Protein AF-A0AAD4H222-F1 (afdb_monomer_lite)

Structure (mmCIF, N/CA/C/O backbone):
data_AF-A0AAD4H222-F1
#
_entry.id   AF-A0AAD4H222-F1
#
loop_
_atom_site.group_PDB
_atom_site.id
_atom_site.type_symbol
_atom_site.label_atom_id
_atom_site.label_alt_id
_atom_site.label_comp_id
_atom_site.label_asym_id
_atom_site.label_entity_id
_atom_site.label_seq_id
_atom_site.pdbx_PDB_ins_code
_atom_site.Cartn_x
_atom_site.Cartn_y
_atom_site.Cartn_z
_atom_site.occupancy
_atom_site.B_iso_or_equiv
_atom_site.auth_seq_id
_atom_site.auth_comp_id
_atom_site.auth_asym_id
_atom_site.auth_atom_id
_atom_site.pdbx_PDB_model_num
ATOM 1 N N . ALA A 1 1 ? -19.870 -0.366 32.714 1.00 47.56 1 ALA A N 1
ATOM 2 C CA . ALA A 1 1 ? -20.141 0.588 31.623 1.00 47.56 1 ALA A CA 1
ATOM 3 C C . ALA A 1 1 ? -20.380 -0.224 30.361 1.00 47.56 1 ALA A C 1
ATOM 5 O O . ALA A 1 1 ? -19.519 -1.025 30.020 1.00 47.56 1 ALA A O 1
ATOM 6 N N . ALA A 1 2 ? -21.559 -0.122 29.747 1.00 46.75 2 ALA A N 1
ATOM 7 C CA . ALA A 1 2 ? -21.803 -0.762 28.458 1.00 46.75 2 ALA A CA 1
ATOM 8 C C . ALA A 1 2 ? -20.882 -0.090 27.431 1.00 46.75 2 ALA A C 1
ATOM 10 O O . ALA A 1 2 ? -20.956 1.124 27.254 1.00 46.75 2 ALA A O 1
ATOM 11 N N . GLY A 1 3 ? -19.948 -0.847 26.853 1.00 56.75 3 GLY A N 1
ATOM 12 C CA . GLY A 1 3 ? -19.036 -0.328 25.841 1.00 56.75 3 GLY A CA 1
ATOM 13 C C . GLY A 1 3 ? -19.834 0.012 24.593 1.00 56.75 3 GLY A C 1
ATOM 14 O O . GLY A 1 3 ? -20.335 -0.888 23.925 1.00 56.75 3 GLY A O 1
ATOM 15 N N . THR A 1 4 ? -19.992 1.300 24.307 1.00 64.88 4 THR A N 1
ATOM 16 C CA . THR A 1 4 ? -20.582 1.765 23.055 1.00 64.88 4 THR A CA 1
ATOM 17 C C . THR A 1 4 ? -19.692 1.270 21.921 1.00 64.88 4 THR A C 1
ATOM 19 O O . THR A 1 4 ? -18.559 1.725 21.773 1.00 64.88 4 THR A O 1
ATOM 22 N N . THR A 1 5 ? -20.168 0.291 21.156 1.00 66.44 5 THR A N 1
ATOM 23 C CA . THR A 1 5 ? -19.481 -0.182 19.953 1.00 66.44 5 THR A CA 1
ATOM 24 C C . THR A 1 5 ? -19.370 0.981 18.976 1.00 66.44 5 THR A C 1
ATOM 26 O O . THR A 1 5 ? -20.381 1.607 18.650 1.00 66.44 5 THR A O 1
ATOM 29 N N . ALA A 1 6 ? -18.145 1.297 18.557 1.00 66.88 6 ALA A N 1
ATOM 30 C CA . ALA A 1 6 ? -17.886 2.374 17.617 1.00 66.88 6 ALA A CA 1
ATOM 31 C C . ALA A 1 6 ? -18.650 2.141 16.295 1.00 66.88 6 ALA A C 1
ATOM 33 O O . ALA A 1 6 ? -18.868 0.990 15.902 1.00 66.88 6 ALA A O 1
ATOM 34 N N . PRO A 1 7 ? -19.099 3.207 15.616 1.00 68.62 7 PRO A N 1
ATOM 35 C CA . PRO A 1 7 ? -19.851 3.078 14.377 1.00 68.62 7 PRO A CA 1
ATOM 36 C C . PRO A 1 7 ? -18.973 2.513 13.251 1.00 68.62 7 PRO A C 1
ATOM 38 O O . PRO A 1 7 ? -17.947 3.088 12.889 1.00 68.62 7 PRO A O 1
ATOM 41 N N . ASN A 1 8 ? -19.424 1.411 12.648 1.00 73.31 8 ASN A N 1
ATOM 42 C CA . ASN A 1 8 ? -18.909 0.928 11.369 1.00 73.31 8 ASN A CA 1
ATOM 43 C C . ASN A 1 8 ? -19.562 1.739 10.248 1.00 73.31 8 ASN A C 1
ATOM 45 O O . ASN A 1 8 ? -20.762 1.596 10.010 1.00 73.31 8 ASN A O 1
ATOM 49 N N . ILE A 1 9 ? -18.793 2.584 9.561 1.00 71.75 9 ILE A N 1
ATOM 50 C CA . ILE A 1 9 ? -19.295 3.318 8.398 1.00 71.75 9 ILE A CA 1
ATOM 51 C C . ILE A 1 9 ? -19.019 2.476 7.156 1.00 71.75 9 ILE A C 1
ATOM 53 O O . ILE A 1 9 ? -17.877 2.278 6.752 1.00 71.75 9 ILE A O 1
ATOM 57 N N . GLN A 1 10 ? -20.083 1.981 6.537 1.00 67.62 10 GLN A N 1
ATOM 58 C CA . GLN A 1 10 ? -20.009 1.423 5.193 1.00 67.62 10 GLN A CA 1
ATOM 59 C C . GLN A 1 10 ? -20.457 2.508 4.221 1.00 67.62 10 GLN A C 1
ATOM 61 O O . GLN A 1 10 ? -21.576 3.006 4.317 1.00 67.62 10 GLN A O 1
ATOM 66 N N . ALA A 1 11 ? -19.555 2.908 3.330 1.00 64.69 11 ALA A N 1
ATOM 67 C CA . ALA A 1 11 ? -19.849 3.854 2.268 1.00 64.69 11 ALA A CA 1
ATOM 68 C C . ALA A 1 11 ? -20.152 3.051 1.000 1.00 64.69 11 ALA A C 1
ATOM 70 O O . ALA A 1 11 ? -19.259 2.717 0.224 1.00 64.69 11 ALA A O 1
ATOM 71 N N . THR A 1 12 ? -21.418 2.688 0.831 1.00 61.34 12 THR A N 1
ATOM 72 C CA . THR A 1 12 ? -21.917 2.025 -0.376 1.00 61.34 12 THR A CA 1
ATOM 73 C C . THR A 1 12 ? -22.579 3.067 -1.270 1.00 61.34 12 THR A C 1
ATOM 75 O O . THR A 1 12 ? -23.119 4.048 -0.761 1.00 61.34 12 THR A O 1
ATOM 78 N N . ASP A 1 13 ? -22.539 2.874 -2.591 1.00 55.53 13 ASP A N 1
ATOM 79 C CA . ASP A 1 13 ? -23.354 3.664 -3.525 1.00 55.53 13 ASP A CA 1
ATOM 80 C C . ASP A 1 13 ? -23.127 5.189 -3.460 1.00 55.53 13 ASP A C 1
ATOM 82 O O . ASP A 1 13 ? -24.056 5.988 -3.601 1.00 55.53 13 ASP A O 1
ATOM 86 N N . LEU A 1 14 ? -21.878 5.626 -3.252 1.00 58.44 14 LEU A N 1
ATOM 87 C CA . LEU A 1 14 ? -21.517 7.038 -3.390 1.00 58.44 14 LEU A CA 1
ATOM 88 C C . LEU A 1 14 ? -21.496 7.414 -4.881 1.00 58.44 14 LEU A C 1
ATOM 90 O O . LEU A 1 14 ? -20.443 7.498 -5.499 1.00 58.44 14 LEU A O 1
ATOM 94 N N . TYR A 1 15 ? -22.674 7.662 -5.455 1.00 54.16 15 TYR A N 1
ATOM 95 C CA . TYR A 1 15 ? -22.843 8.180 -6.822 1.00 54.16 15 TYR A CA 1
ATOM 96 C C . TYR A 1 15 ? -22.450 9.658 -6.966 1.00 54.16 15 TYR A C 1
ATOM 98 O O . TYR A 1 15 ? -22.624 10.252 -8.031 1.00 54.16 15 TYR A O 1
ATOM 106 N N . ASP A 1 16 ? -21.965 10.284 -5.893 1.00 47.62 16 ASP A N 1
ATOM 107 C CA . ASP A 1 16 ? -21.596 11.688 -5.928 1.00 47.62 16 ASP A CA 1
ATOM 108 C C . ASP A 1 16 ? -20.267 11.842 -6.681 1.00 47.62 16 ASP A C 1
ATOM 110 O O . ASP A 1 16 ? -19.201 11.430 -6.219 1.00 47.62 16 ASP A O 1
ATOM 114 N N . TYR A 1 17 ? -20.343 12.454 -7.866 1.00 53.91 17 TYR A N 1
ATOM 115 C CA . TYR A 1 17 ? -19.209 12.807 -8.729 1.00 53.91 17 TYR A CA 1
ATOM 116 C C . TYR A 1 17 ? -18.177 13.711 -8.039 1.00 53.91 17 TYR A C 1
ATOM 118 O O . TYR A 1 17 ? -17.102 13.966 -8.585 1.00 53.91 17 TYR A O 1
ATOM 126 N N . SER A 1 18 ? -18.487 14.196 -6.840 1.00 56.22 18 SER A N 1
ATOM 127 C CA . SER A 1 18 ? -17.557 14.875 -5.964 1.00 56.22 18 SER A CA 1
ATOM 128 C C . SER A 1 18 ? -17.612 14.242 -4.583 1.00 56.22 18 SER A C 1
ATOM 130 O O . SER A 1 18 ? -18.680 14.046 -4.009 1.00 56.22 18 SER A O 1
ATOM 132 N N . PHE A 1 19 ? -16.448 13.961 -4.003 1.00 65.44 19 PHE A N 1
ATOM 133 C CA . PHE A 1 19 ? -16.362 13.732 -2.568 1.00 65.44 19 PHE A CA 1
ATOM 134 C C . PHE A 1 19 ? -16.732 15.052 -1.886 1.00 65.44 19 PHE A C 1
ATOM 136 O O . PHE A 1 19 ? -15.885 15.926 -1.697 1.00 65.44 19 PHE A O 1
ATOM 143 N N . SER A 1 20 ? -18.025 15.259 -1.643 1.00 71.44 20 SER A N 1
ATOM 144 C CA . SER A 1 20 ? -18.530 16.575 -1.278 1.00 71.44 20 SER A CA 1
ATOM 145 C C . SER A 1 20 ? -17.869 17.069 0.012 1.00 71.44 20 SER A C 1
ATOM 147 O O . SER A 1 20 ? -17.395 16.292 0.855 1.00 71.44 20 SER A O 1
ATOM 149 N N . ALA A 1 21 ? -17.852 18.389 0.205 1.00 75.44 21 ALA A N 1
ATOM 150 C CA . ALA A 1 21 ? -17.396 18.980 1.462 1.00 75.44 21 ALA A CA 1
ATOM 151 C C . ALA A 1 21 ? -18.134 18.374 2.675 1.00 75.44 21 ALA A C 1
ATOM 153 O O . ALA A 1 21 ? -17.557 18.273 3.759 1.00 75.44 21 ALA A O 1
ATOM 154 N N . LEU A 1 22 ? -19.377 17.910 2.482 1.00 78.81 22 LEU A N 1
ATOM 155 C CA . LEU A 1 22 ? -20.163 17.204 3.492 1.00 78.81 22 LEU A CA 1
ATOM 156 C C . LEU A 1 22 ? -19.553 15.846 3.838 1.00 78.81 22 LEU A C 1
ATOM 158 O O . LEU A 1 22 ? -19.336 15.577 5.018 1.00 78.81 22 LEU A O 1
ATOM 162 N N . THR A 1 23 ? -19.216 15.027 2.840 1.00 78.12 23 THR A N 1
ATOM 163 C CA . THR A 1 23 ? -18.577 13.722 3.051 1.00 78.12 23 THR A CA 1
ATOM 164 C C . THR A 1 23 ? -17.238 13.892 3.768 1.00 78.12 23 THR A C 1
ATOM 166 O O . THR A 1 23 ? -17.009 13.275 4.807 1.00 78.12 23 THR A O 1
ATOM 169 N N . SER A 1 24 ? -16.396 14.820 3.303 1.00 79.44 24 SER A N 1
ATOM 170 C CA . SER A 1 24 ? -15.126 15.152 3.969 1.00 79.44 24 SER A CA 1
ATOM 171 C C . SER A 1 24 ? -15.328 15.608 5.420 1.00 79.44 24 SER A C 1
ATOM 173 O O . SER A 1 24 ? -14.611 15.165 6.317 1.00 79.44 24 SER A O 1
ATOM 175 N N . SER A 1 25 ? -16.338 16.445 5.677 1.00 82.12 25 SER A N 1
ATOM 176 C CA . SER A 1 25 ? -16.674 16.905 7.032 1.00 82.12 25 SER A CA 1
ATOM 177 C C . SER A 1 25 ? -17.184 15.775 7.925 1.00 82.12 25 SER A C 1
ATOM 179 O O . SER A 1 25 ? -16.895 15.763 9.123 1.00 82.12 25 SER A O 1
ATOM 181 N N . ALA A 1 26 ? -17.929 14.818 7.367 1.00 83.56 26 ALA A N 1
ATOM 182 C CA . ALA A 1 26 ? -18.383 13.637 8.089 1.00 83.56 26 ALA A CA 1
ATOM 183 C C . ALA A 1 26 ? -17.194 12.751 8.486 1.00 83.56 26 ALA A C 1
ATOM 185 O O . ALA A 1 26 ? -17.068 12.401 9.658 1.00 83.56 26 ALA A O 1
ATOM 186 N N . PHE A 1 27 ? -16.270 12.474 7.559 1.00 83.81 27 PHE A N 1
ATOM 187 C CA . PHE A 1 27 ? -15.043 11.730 7.865 1.00 83.81 27 PHE A CA 1
ATOM 188 C C . PHE A 1 27 ? -14.194 12.435 8.921 1.00 83.81 27 PHE A C 1
ATOM 190 O O . PHE A 1 27 ? -13.779 11.801 9.887 1.00 83.81 27 PHE A O 1
ATOM 197 N N . ALA A 1 28 ? -14.002 13.751 8.802 1.00 84.25 28 ALA A N 1
ATOM 198 C CA . ALA A 1 28 ? -13.273 14.526 9.802 1.00 84.25 28 ALA A CA 1
ATOM 199 C C . ALA A 1 28 ? -13.925 14.420 11.192 1.00 84.25 28 ALA A C 1
ATOM 201 O O . ALA A 1 28 ? -13.234 14.168 12.180 1.00 84.25 28 ALA A O 1
ATOM 202 N N . ARG A 1 29 ? -15.260 14.530 11.266 1.00 87.00 29 ARG A N 1
ATOM 203 C CA . ARG A 1 29 ? -16.028 14.406 12.516 1.00 87.00 29 ARG A CA 1
ATOM 204 C C . ARG A 1 29 ? -15.924 13.015 13.138 1.00 87.00 29 ARG A C 1
ATOM 206 O O . ARG A 1 29 ? -15.861 12.902 14.357 1.00 87.00 29 ARG A O 1
ATOM 213 N N . HIS A 1 30 ? -15.905 11.972 12.313 1.00 86.19 30 HIS A N 1
ATOM 214 C CA . HIS A 1 30 ? -15.847 10.583 12.766 1.00 86.19 30 HIS A CA 1
ATOM 215 C C . HIS A 1 30 ? -14.427 10.013 12.834 1.00 86.19 30 HIS A C 1
ATOM 217 O O . HIS A 1 30 ? -14.272 8.864 13.237 1.00 86.19 30 HIS A O 1
ATOM 223 N N . SER A 1 31 ? -13.392 10.797 12.521 1.00 87.50 31 SER A N 1
ATOM 224 C CA . SER A 1 31 ? -11.989 10.356 12.448 1.00 87.50 31 SER A CA 1
ATOM 225 C C . SER A 1 31 ? -11.463 9.676 13.719 1.00 87.50 31 SER A C 1
ATOM 227 O O . SER A 1 31 ? -10.577 8.832 13.627 1.00 87.50 31 SER A O 1
ATOM 229 N N . GLN A 1 32 ? -12.026 9.991 14.889 1.00 87.12 32 GLN A N 1
ATOM 230 C CA . GLN A 1 32 ? -11.667 9.392 16.185 1.00 87.12 32 GLN A CA 1
ATOM 231 C C . GLN A 1 32 ? -12.490 8.149 16.556 1.00 87.12 32 GLN A C 1
ATOM 233 O O . GLN A 1 32 ? -12.302 7.577 17.620 1.00 87.12 32 GLN A O 1
ATOM 238 N N . THR A 1 33 ? -13.460 7.767 15.733 1.00 89.00 33 THR A N 1
ATOM 239 C CA . THR A 1 33 ? -14.361 6.631 16.004 1.00 89.00 33 THR A CA 1
ATOM 240 C C . THR A 1 33 ? -14.457 5.666 14.832 1.00 89.00 33 THR A C 1
ATOM 242 O O . THR A 1 33 ? -14.999 4.575 14.964 1.00 89.00 33 THR A O 1
ATOM 245 N N . LEU A 1 34 ? -13.968 6.083 13.670 1.00 88.56 34 LEU A N 1
ATOM 246 C CA . LEU A 1 34 ? -14.090 5.354 12.431 1.00 88.56 34 LEU A CA 1
ATOM 247 C C . LEU A 1 34 ? -13.054 4.236 12.374 1.00 88.56 34 LEU A C 1
ATOM 249 O O . LEU A 1 34 ? -11.865 4.496 12.235 1.00 88.56 34 LEU A O 1
ATOM 253 N N . GLN A 1 35 ? -13.527 2.996 12.455 1.00 91.94 35 GLN A N 1
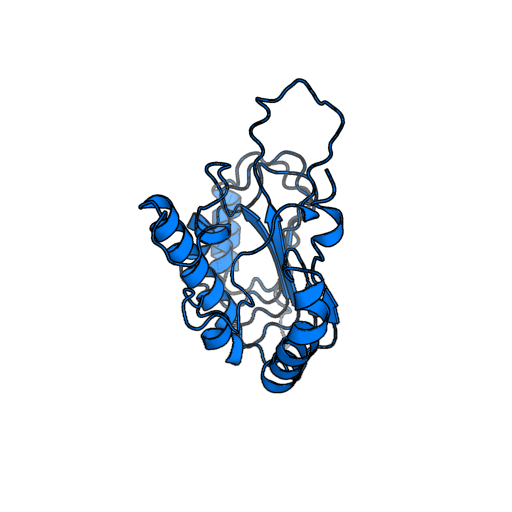ATOM 254 C CA . GLN A 1 35 ? -12.667 1.808 12.441 1.00 91.94 35 GLN A CA 1
ATOM 255 C C . GLN A 1 35 ? -12.632 1.108 11.084 1.00 91.94 35 GLN A C 1
ATOM 257 O O . GLN A 1 35 ? -11.671 0.414 10.767 1.00 91.94 35 GLN A O 1
ATOM 262 N N . MET A 1 36 ? -13.665 1.280 10.264 1.00 91.44 36 MET A N 1
ATOM 263 C CA . MET A 1 36 ? -13.789 0.591 8.988 1.00 91.44 36 MET A CA 1
ATOM 264 C C . MET A 1 36 ? -14.291 1.546 7.919 1.00 91.44 36 MET A C 1
ATOM 266 O O . MET A 1 36 ? -15.262 2.264 8.137 1.00 91.44 36 MET A O 1
ATOM 270 N N . ILE A 1 37 ? -13.637 1.500 6.763 1.00 88.19 37 ILE A N 1
ATOM 271 C CA . ILE A 1 37 ? -14.062 2.123 5.519 1.00 88.19 37 ILE A CA 1
ATOM 272 C C . ILE A 1 37 ? -14.022 1.043 4.447 1.00 88.19 37 ILE A C 1
ATOM 274 O O . ILE A 1 37 ? -12.993 0.404 4.221 1.00 88.19 37 ILE A O 1
ATOM 278 N N . ASN A 1 38 ? -15.155 0.843 3.790 1.00 87.81 38 ASN A N 1
ATOM 279 C CA . ASN A 1 38 ? -15.273 -0.057 2.657 1.00 87.81 38 ASN A CA 1
ATOM 280 C C . ASN A 1 38 ? -15.946 0.697 1.516 1.00 87.81 38 ASN A C 1
ATOM 282 O O . ASN A 1 38 ? -17.124 1.035 1.635 1.00 87.81 38 ASN A O 1
ATOM 286 N N . PHE A 1 39 ? -15.192 0.958 0.455 1.00 81.44 39 PHE A N 1
ATOM 287 C CA . PHE A 1 39 ? -15.706 1.425 -0.818 1.00 81.44 39 PHE A CA 1
ATOM 288 C C . PHE A 1 39 ? -16.033 0.205 -1.665 1.00 81.44 39 PHE A C 1
ATOM 290 O O . PHE A 1 39 ? -15.168 -0.622 -1.957 1.00 81.44 39 PHE A O 1
ATOM 297 N N . LEU A 1 40 ? -17.303 0.098 -2.034 1.00 76.38 40 LEU A N 1
ATOM 298 C CA . LEU A 1 40 ? -17.716 -0.797 -3.106 1.00 76.38 40 LEU A CA 1
ATOM 299 C C . LEU A 1 40 ? -17.282 -0.204 -4.454 1.00 76.38 40 LEU A C 1
ATOM 301 O O . LEU A 1 40 ? -17.071 1.009 -4.510 1.00 76.38 40 LEU A O 1
ATOM 305 N N . PRO A 1 41 ? -17.163 -1.017 -5.521 1.00 69.06 41 PRO A N 1
ATOM 306 C CA . PRO A 1 41 ? -16.793 -0.536 -6.848 1.00 69.06 41 PRO A CA 1
ATOM 307 C C . PRO A 1 41 ? -17.647 0.673 -7.238 1.00 69.06 41 PRO A C 1
ATOM 309 O O . PRO A 1 41 ? -18.868 0.567 -7.379 1.00 69.06 41 PRO A O 1
ATOM 312 N N . LEU A 1 42 ? -17.015 1.840 -7.348 1.00 62.34 42 LEU A N 1
ATOM 313 C CA . LEU A 1 42 ? -17.714 3.076 -7.659 1.00 62.34 42 LEU A CA 1
ATOM 314 C C . LEU A 1 42 ? -17.725 3.228 -9.173 1.00 62.34 42 LEU A C 1
ATOM 316 O O . LEU A 1 42 ? -16.820 3.819 -9.761 1.00 62.34 42 LEU A O 1
ATOM 320 N N . SER A 1 43 ? -18.767 2.713 -9.824 1.00 58.16 43 SER A N 1
ATOM 321 C CA . SER A 1 43 ? -18.974 2.991 -11.240 1.00 58.16 43 SER A CA 1
ATOM 322 C C . SER A 1 43 ? -19.033 4.513 -11.425 1.00 58.16 43 SER A C 1
ATOM 324 O O . SER A 1 43 ? -19.989 5.154 -10.990 1.00 58.16 43 SER A O 1
ATOM 326 N N . ASN A 1 44 ? -18.019 5.087 -12.079 1.00 58.12 44 ASN A N 1
ATOM 327 C CA . ASN A 1 44 ? -17.978 6.468 -12.578 1.00 58.12 44 ASN A CA 1
ATOM 328 C C . ASN A 1 44 ? -17.570 7.632 -11.637 1.00 58.12 44 ASN A C 1
ATOM 330 O O . ASN A 1 44 ? -17.570 8.776 -12.099 1.00 58.12 44 ASN A O 1
ATOM 334 N N . SER A 1 45 ? -17.181 7.425 -10.371 1.00 54.53 45 SER A N 1
ATOM 335 C CA . SER A 1 45 ? -16.796 8.558 -9.498 1.00 54.53 45 SER A CA 1
ATOM 336 C C . SER A 1 45 ? -15.280 8.794 -9.437 1.00 54.53 45 SER A C 1
ATOM 338 O O . SER A 1 45 ? -14.580 8.052 -8.752 1.00 54.53 45 SER A O 1
ATOM 340 N N . ARG A 1 46 ? -14.779 9.880 -10.049 1.00 58.66 46 ARG A N 1
ATOM 341 C CA . ARG A 1 46 ? -13.378 10.341 -9.926 1.00 58.66 46 ARG A CA 1
ATOM 342 C C . ARG A 1 46 ? -13.021 10.654 -8.467 1.00 58.66 46 ARG A C 1
ATOM 344 O O . ARG A 1 46 ? -13.076 11.808 -8.036 1.00 58.66 46 ARG A O 1
ATOM 351 N N . ALA A 1 47 ? -12.661 9.642 -7.689 1.00 54.28 47 ALA A N 1
ATOM 352 C CA . ALA A 1 47 ? -12.363 9.762 -6.269 1.00 54.28 47 ALA A CA 1
ATOM 353 C C . ALA A 1 47 ? -10.967 10.375 -6.048 1.00 54.28 47 ALA A C 1
ATOM 355 O O . ALA A 1 47 ? -10.047 9.729 -5.567 1.00 54.28 47 ALA A O 1
ATOM 356 N N . ARG A 1 48 ? -10.804 11.666 -6.361 1.00 60.22 48 ARG A N 1
ATOM 357 C CA . ARG A 1 48 ? -9.553 12.433 -6.158 1.00 60.22 48 ARG A CA 1
ATOM 358 C C . ARG A 1 48 ? -9.300 12.850 -4.701 1.00 60.22 48 ARG A C 1
ATOM 360 O O . ARG A 1 48 ? -8.610 13.829 -4.424 1.00 60.22 48 ARG A O 1
ATOM 367 N N . HIS A 1 49 ? -9.955 12.200 -3.743 1.00 63.50 49 HIS A N 1
ATOM 368 C CA . HIS A 1 49 ? -10.023 12.688 -2.368 1.00 63.50 49 HIS A CA 1
ATOM 369 C C . HIS A 1 49 ? -9.814 11.558 -1.359 1.00 63.50 49 HIS A C 1
ATOM 371 O O . HIS A 1 49 ? -10.640 11.342 -0.480 1.00 63.50 49 HIS A O 1
ATOM 377 N N . PHE A 1 50 ? -8.671 10.867 -1.451 1.00 66.94 50 PHE A N 1
ATOM 378 C CA . PHE A 1 50 ? -8.257 9.889 -0.434 1.00 66.94 50 PHE A CA 1
ATOM 379 C C . PHE A 1 50 ? -7.584 10.508 0.799 1.00 66.94 50 PHE A C 1
ATOM 381 O O . PHE A 1 50 ? -7.440 9.849 1.828 1.00 66.94 50 PHE A O 1
ATOM 388 N N . ARG A 1 51 ? -7.217 11.795 0.737 1.00 69.19 51 ARG A N 1
ATOM 389 C CA . ARG A 1 51 ? -6.558 12.508 1.847 1.00 69.19 51 ARG A CA 1
ATOM 390 C C . ARG A 1 51 ? -7.239 12.362 3.217 1.00 69.19 51 ARG A C 1
ATOM 392 O O . ARG A 1 51 ? -6.506 12.187 4.185 1.00 69.19 51 ARG A O 1
ATOM 399 N N . PRO A 1 52 ? -8.579 12.425 3.358 1.00 60.84 52 PRO A N 1
ATOM 400 C CA . PRO A 1 52 ? -9.205 12.376 4.679 1.00 60.84 52 PRO A CA 1
ATOM 401 C C . PRO A 1 52 ? -9.002 11.050 5.428 1.00 60.84 52 PRO A C 1
ATOM 403 O O . PRO A 1 52 ? -9.092 11.033 6.654 1.00 60.84 52 PRO A O 1
ATOM 406 N N . PHE A 1 53 ? -8.740 9.942 4.729 1.00 66.25 53 PHE A N 1
ATOM 407 C CA . PHE A 1 53 ? -8.775 8.607 5.340 1.00 66.25 53 PHE A CA 1
ATOM 408 C C . PHE A 1 53 ? -7.501 8.259 6.095 1.00 66.25 53 PHE A C 1
ATOM 410 O O . PHE A 1 53 ? -7.559 7.654 7.164 1.00 66.25 53 PHE A O 1
ATOM 417 N N . TYR A 1 54 ? -6.356 8.695 5.576 1.00 69.31 54 TYR A N 1
ATOM 418 C CA . TYR A 1 54 ? -5.057 8.418 6.183 1.00 69.31 54 TYR A CA 1
ATOM 419 C C . TYR A 1 54 ? -4.857 9.150 7.518 1.00 69.31 54 TYR A C 1
ATOM 421 O O . TYR A 1 54 ? -3.942 8.825 8.264 1.00 69.31 54 TYR A O 1
ATOM 429 N N . CYS A 1 55 ? -5.732 10.099 7.859 1.00 76.00 55 CYS A N 1
ATOM 430 C CA . CYS A 1 55 ? -5.649 10.901 9.079 1.00 76.00 55 CYS A CA 1
ATOM 431 C C . CYS A 1 55 ? -6.375 10.288 10.292 1.00 76.00 55 CYS A C 1
ATOM 433 O O . CYS A 1 55 ? -6.282 10.835 11.390 1.00 76.00 55 CYS A O 1
ATOM 435 N N . SER A 1 56 ? -7.119 9.189 10.132 1.00 85.44 56 SER A N 1
ATOM 436 C CA . SER A 1 56 ? -7.853 8.568 11.242 1.00 85.44 56 SER A CA 1
ATOM 437 C C . SER A 1 56 ? -6.966 7.590 12.017 1.00 85.44 56 SER A C 1
ATOM 439 O O . SER A 1 56 ? -6.592 6.545 11.496 1.00 85.44 56 SER A O 1
ATOM 441 N N . ALA A 1 57 ? -6.660 7.903 13.280 1.00 88.62 57 ALA A N 1
ATOM 442 C CA . ALA A 1 57 ? -5.837 7.045 14.139 1.00 88.62 57 ALA A CA 1
ATOM 443 C C . ALA A 1 57 ? -6.504 5.704 14.502 1.00 88.62 57 ALA A C 1
ATOM 445 O O . ALA A 1 57 ? -5.820 4.717 14.774 1.00 88.62 57 ALA A O 1
ATOM 446 N N . GLU A 1 58 ? -7.837 5.667 14.473 1.00 92.19 58 GLU A N 1
ATOM 447 C CA . GLU A 1 58 ? -8.638 4.503 14.862 1.00 92.19 58 GLU A CA 1
ATOM 448 C C . GLU A 1 58 ? -8.966 3.561 13.697 1.00 92.19 58 GLU A C 1
ATOM 450 O O . GLU A 1 58 ? -9.546 2.501 13.923 1.00 92.19 58 GLU A O 1
ATOM 455 N N . LEU A 1 59 ? -8.592 3.916 12.464 1.00 92.75 59 LEU A N 1
ATOM 456 C CA . LEU A 1 59 ? -8.920 3.133 11.278 1.00 92.75 59 LEU A CA 1
ATOM 457 C C . LEU A 1 59 ? -8.193 1.778 11.286 1.00 92.75 59 LEU A C 1
ATOM 459 O O . LEU A 1 59 ? -6.965 1.711 11.248 1.00 92.75 59 LEU A O 1
ATOM 463 N N . GLU A 1 60 ? -8.967 0.693 11.286 1.00 94.94 60 GLU A N 1
ATOM 464 C CA . GLU A 1 60 ? -8.489 -0.694 11.279 1.00 94.94 60 GLU A CA 1
ATOM 465 C C . GLU A 1 60 ? -8.625 -1.351 9.900 1.00 94.94 60 GLU A C 1
ATOM 467 O O . GLU A 1 60 ? -7.819 -2.206 9.532 1.00 94.94 60 GLU A O 1
ATOM 472 N N . VAL A 1 61 ? -9.642 -0.974 9.123 1.00 93.81 61 VAL A N 1
ATOM 473 C CA . VAL A 1 61 ? -9.936 -1.580 7.820 1.00 93.81 61 VAL A CA 1
ATOM 474 C C . VAL A 1 61 ? -10.168 -0.491 6.786 1.00 93.81 61 VAL A C 1
ATOM 476 O O . VAL A 1 61 ? -11.109 0.287 6.912 1.00 93.81 61 VAL A O 1
ATOM 479 N N . LEU A 1 62 ? -9.345 -0.477 5.742 1.00 92.06 62 LEU A N 1
ATOM 480 C CA . LEU A 1 62 ? -9.558 0.312 4.537 1.00 92.06 62 LEU A CA 1
ATOM 481 C C . LEU A 1 62 ? -9.624 -0.634 3.345 1.00 92.06 62 LEU A C 1
ATOM 483 O O . LEU A 1 62 ? -8.653 -1.325 3.043 1.00 92.06 62 LEU A O 1
ATOM 487 N N . LYS A 1 63 ? -10.772 -0.646 2.674 1.00 90.56 63 LYS A N 1
ATOM 488 C CA . LYS A 1 63 ? -10.976 -1.360 1.418 1.00 90.56 63 LYS A CA 1
ATOM 489 C C . LYS A 1 63 ? -11.455 -0.379 0.366 1.00 90.56 63 LYS A C 1
ATOM 491 O O . LYS A 1 63 ? -12.526 0.197 0.509 1.00 90.56 63 LYS A O 1
ATOM 496 N N . ALA A 1 64 ? -10.651 -0.186 -0.661 1.00 84.75 64 ALA A N 1
ATOM 497 C CA . ALA A 1 64 ? -10.934 0.625 -1.827 1.00 84.75 64 ALA A CA 1
ATOM 498 C C . ALA A 1 64 ? -10.461 -0.153 -3.055 1.00 84.75 64 ALA A C 1
ATOM 500 O O . ALA A 1 64 ? -9.371 0.084 -3.576 1.00 84.75 64 ALA A O 1
ATOM 501 N N . HIS A 1 65 ? -11.250 -1.146 -3.464 1.00 72.06 65 HIS A N 1
ATOM 502 C CA . HIS A 1 65 ? -10.999 -1.863 -4.706 1.00 72.06 65 HIS A CA 1
ATOM 503 C C . HIS A 1 65 ? -12.032 -1.416 -5.734 1.00 72.06 65 HIS A C 1
ATOM 505 O O . HIS A 1 65 ? -13.238 -1.538 -5.526 1.00 72.06 65 HIS A O 1
ATOM 511 N N . ASP A 1 66 ? -11.539 -0.884 -6.840 1.00 68.31 66 ASP A N 1
ATOM 512 C CA . ASP A 1 66 ? -12.294 -0.793 -8.074 1.00 68.31 66 ASP A CA 1
ATOM 513 C C . ASP A 1 66 ? -11.545 -1.673 -9.068 1.00 68.31 66 ASP A C 1
ATOM 515 O O . ASP A 1 66 ? -10.388 -1.410 -9.395 1.00 68.31 66 ASP A O 1
ATOM 519 N N . ASP A 1 67 ? -12.159 -2.785 -9.459 1.00 62.34 67 ASP A N 1
ATOM 520 C CA . ASP A 1 67 ? -11.521 -3.735 -10.369 1.00 62.34 67 ASP A CA 1
ATOM 521 C C . ASP A 1 67 ? -11.474 -3.206 -11.812 1.00 62.34 67 ASP A C 1
ATOM 523 O O . ASP A 1 67 ? -10.782 -3.796 -12.641 1.00 62.34 67 ASP A O 1
ATOM 527 N N . TYR A 1 68 ? -12.174 -2.102 -12.123 1.00 59.28 68 TYR A N 1
ATOM 528 C CA . TYR A 1 68 ? -12.410 -1.699 -13.512 1.00 59.28 68 TYR A CA 1
ATOM 529 C C . TYR A 1 68 ? -12.255 -0.202 -13.810 1.00 59.28 68 TYR A C 1
ATOM 531 O O . TYR A 1 68 ? -12.152 0.159 -14.982 1.00 59.28 68 TYR A O 1
ATOM 539 N N . SER A 1 69 ? -12.213 0.691 -12.816 1.00 61.25 69 SER A N 1
ATOM 540 C CA . SER A 1 69 ? -12.105 2.130 -13.095 1.00 61.25 69 SER A CA 1
ATOM 541 C C . SER A 1 69 ? -10.685 2.677 -12.957 1.00 61.25 69 SER A C 1
ATOM 543 O O . SER A 1 69 ? -10.177 2.902 -11.859 1.00 61.25 69 SER A O 1
ATOM 545 N N . ILE A 1 70 ? -10.077 3.007 -14.096 1.00 61.06 70 ILE A N 1
ATOM 546 C CA . ILE A 1 70 ? -8.825 3.781 -14.188 1.00 61.06 70 ILE A CA 1
ATOM 547 C C . ILE A 1 70 ? -8.944 5.183 -13.580 1.00 61.06 70 ILE A C 1
ATOM 549 O O . ILE A 1 70 ? -7.969 5.727 -13.081 1.00 61.06 70 ILE A O 1
ATOM 553 N N . ASN A 1 71 ? -10.146 5.760 -13.554 1.00 61.91 71 ASN A N 1
ATOM 554 C CA . ASN A 1 71 ? -10.347 7.169 -13.211 1.00 61.91 71 ASN A CA 1
ATOM 555 C C . ASN A 1 71 ? -10.494 7.442 -11.704 1.00 61.91 71 ASN A C 1
ATOM 557 O O . ASN A 1 71 ? -10.661 8.602 -11.310 1.00 61.91 71 ASN A O 1
ATOM 561 N N . ASN A 1 72 ? -10.476 6.396 -10.872 1.00 62.06 72 ASN A N 1
ATOM 562 C CA . ASN A 1 72 ? -10.914 6.468 -9.474 1.00 62.06 72 ASN A CA 1
ATOM 563 C C . ASN A 1 72 ? -9.815 6.135 -8.461 1.00 62.06 72 ASN A C 1
ATOM 565 O O . ASN A 1 72 ? -10.078 6.133 -7.258 1.00 62.06 72 ASN A O 1
ATOM 569 N N . ASN A 1 73 ? -8.603 5.840 -8.923 1.00 66.31 73 ASN A N 1
ATOM 570 C CA . ASN A 1 73 ? -7.537 5.406 -8.034 1.00 66.31 73 ASN A CA 1
ATOM 571 C C . ASN A 1 73 ? -6.832 6.616 -7.416 1.00 66.31 73 ASN A C 1
ATOM 573 O O . ASN A 1 73 ? -6.607 7.614 -8.104 1.00 66.31 73 ASN A O 1
ATOM 577 N N . PRO A 1 74 ? -6.462 6.558 -6.125 1.00 69.38 74 PRO A N 1
ATOM 578 C CA . PRO A 1 74 ? -5.566 7.543 -5.557 1.00 69.38 74 PRO A CA 1
ATOM 579 C C . PRO A 1 74 ? -4.270 7.560 -6.362 1.00 69.38 74 PRO A C 1
ATOM 581 O O . PRO A 1 74 ? -3.616 6.529 -6.549 1.00 69.38 74 PRO A O 1
ATOM 584 N N . LEU A 1 75 ? -3.872 8.757 -6.780 1.00 78.00 75 LEU A N 1
ATOM 585 C CA . LEU A 1 75 ? -2.520 8.990 -7.260 1.00 78.00 75 LEU A CA 1
ATOM 586 C C . LEU A 1 75 ? -1.565 8.669 -6.113 1.00 78.00 75 LEU A C 1
ATOM 588 O O . LEU A 1 75 ? -1.784 9.130 -4.985 1.00 78.00 75 LEU A O 1
ATOM 592 N N . ILE A 1 76 ? -0.466 7.965 -6.390 1.00 86.38 76 ILE A N 1
ATOM 593 C CA . ILE A 1 76 ? 0.573 7.739 -5.375 1.00 86.38 76 ILE A CA 1
ATOM 594 C C . ILE A 1 76 ? 0.989 9.055 -4.703 1.00 86.38 76 ILE A C 1
ATOM 596 O O . ILE A 1 76 ? 1.137 9.113 -3.484 1.00 86.38 76 ILE A O 1
ATOM 600 N N . LYS A 1 77 ? 1.058 10.140 -5.487 1.00 87.56 77 LYS A N 1
ATOM 601 C CA . LYS A 1 77 ? 1.357 11.494 -5.017 1.00 87.56 77 LYS A CA 1
ATOM 602 C C . LYS A 1 77 ? 0.451 11.930 -3.870 1.00 87.56 77 LYS A C 1
ATOM 604 O O . LYS A 1 77 ? 0.936 12.540 -2.928 1.00 87.56 77 LYS A O 1
ATOM 609 N N . GLU A 1 78 ? -0.840 11.609 -3.916 1.00 85.62 78 GLU A N 1
ATOM 610 C CA . GLU A 1 78 ? -1.792 11.960 -2.860 1.00 85.62 78 GLU A CA 1
ATOM 611 C C . GLU A 1 78 ? -1.610 11.112 -1.603 1.00 85.62 78 GLU A C 1
ATOM 613 O O . GLU A 1 78 ? -1.680 11.651 -0.496 1.00 85.62 78 GLU A O 1
ATOM 618 N N . ALA A 1 79 ? -1.337 9.816 -1.773 1.00 86.81 79 ALA A N 1
ATOM 619 C CA . ALA A 1 79 ? -1.127 8.880 -0.672 1.00 86.81 79 ALA A CA 1
ATOM 620 C C . ALA A 1 79 ? 0.141 9.189 0.142 1.00 86.81 79 ALA A C 1
ATOM 622 O O . ALA A 1 79 ? 0.224 8.805 1.308 1.00 86.81 79 ALA A O 1
ATOM 623 N N . VAL A 1 80 ? 1.112 9.890 -0.456 1.00 90.88 80 VAL A N 1
ATOM 624 C CA . VAL A 1 80 ? 2.403 10.200 0.178 1.00 90.88 80 VAL A CA 1
ATOM 625 C C . VAL A 1 80 ? 2.522 11.617 0.727 1.00 90.88 80 VAL A C 1
ATOM 627 O O . VAL A 1 80 ? 3.487 11.893 1.434 1.00 90.88 80 VAL A O 1
ATOM 630 N N . VAL A 1 81 ? 1.567 12.517 0.444 1.00 89.38 81 VAL A N 1
ATOM 631 C CA . VAL A 1 81 ? 1.638 13.912 0.934 1.00 89.38 81 VAL A CA 1
ATOM 632 C C . VAL A 1 81 ? 1.589 13.984 2.458 1.00 89.38 81 VAL A C 1
ATOM 634 O O . VAL A 1 81 ? 2.218 14.854 3.057 1.00 89.38 81 VAL A O 1
ATOM 637 N N . THR A 1 82 ? 0.796 13.123 3.088 1.00 88.69 82 THR A N 1
ATOM 638 C CA . THR A 1 82 ? 0.547 13.165 4.529 1.00 88.69 82 THR A CA 1
ATOM 639 C C . THR A 1 82 ? 0.908 11.828 5.139 1.00 88.69 82 THR A C 1
ATOM 641 O O . THR A 1 82 ? 0.589 10.789 4.570 1.00 88.69 82 THR A O 1
ATOM 644 N N . GLU A 1 83 ? 1.569 11.874 6.295 1.00 91.06 83 GLU A N 1
ATOM 645 C CA . GLU A 1 83 ? 1.872 10.675 7.063 1.00 91.06 83 GLU A CA 1
ATOM 646 C C . GLU A 1 83 ? 0.583 9.992 7.533 1.00 91.06 83 GLU A C 1
ATOM 648 O O . GLU A 1 83 ? -0.331 10.638 8.050 1.00 91.06 83 GLU A O 1
ATOM 653 N N . TRP A 1 84 ? 0.517 8.676 7.357 1.00 92.19 84 TRP A N 1
ATOM 654 C CA . TRP A 1 84 ? -0.617 7.868 7.773 1.00 92.19 84 TRP A CA 1
ATOM 655 C C . TRP A 1 84 ? -0.688 7.789 9.300 1.00 92.19 84 TRP A C 1
ATOM 657 O O . TRP A 1 84 ? 0.162 7.190 9.957 1.00 92.19 84 TRP A O 1
ATOM 667 N N . ALA A 1 85 ? -1.741 8.369 9.870 1.00 91.62 85 ALA A N 1
ATOM 668 C CA . ALA A 1 85 ? -2.035 8.324 11.297 1.00 91.62 85 ALA A CA 1
ATOM 669 C C . ALA A 1 85 ? -2.672 6.990 11.733 1.00 91.62 85 ALA A C 1
ATOM 671 O O . ALA A 1 85 ? -2.694 6.686 12.926 1.00 91.62 85 ALA A O 1
ATOM 672 N N . CYS A 1 86 ? -3.179 6.189 10.789 1.00 91.75 86 CYS A N 1
ATOM 673 C CA . CYS A 1 86 ? -3.908 4.933 11.004 1.00 91.75 86 CYS A CA 1
ATOM 674 C C . CYS A 1 86 ? -3.026 3.756 11.469 1.00 91.75 86 CYS A C 1
ATOM 676 O O . CYS A 1 86 ? -2.999 2.681 10.876 1.00 91.75 86 CYS A O 1
ATOM 678 N N . THR A 1 87 ? -2.325 3.920 12.589 1.00 91.75 87 THR A N 1
ATOM 679 C CA . THR A 1 87 ? -1.412 2.910 13.168 1.00 91.75 87 THR A CA 1
ATOM 680 C C . THR A 1 87 ? -2.098 1.605 13.599 1.00 91.75 87 THR A C 1
ATOM 682 O O . THR A 1 87 ? -1.442 0.576 13.786 1.00 91.75 87 THR A O 1
ATOM 685 N N . ARG A 1 88 ? -3.429 1.614 13.738 1.00 95.19 88 ARG A N 1
ATOM 686 C CA . ARG A 1 88 ? -4.251 0.440 14.073 1.00 95.19 88 ARG A CA 1
ATOM 687 C C . ARG A 1 88 ? -4.708 -0.363 12.859 1.00 95.19 88 ARG A C 1
ATOM 689 O O . ARG A 1 88 ? -5.412 -1.355 13.034 1.00 95.19 88 ARG A O 1
ATOM 696 N N . MET A 1 89 ? -4.306 0.026 11.651 1.00 96.25 89 MET A N 1
ATOM 697 C CA . MET A 1 89 ? -4.722 -0.644 10.426 1.00 96.25 89 MET A CA 1
ATOM 698 C C . MET A 1 89 ? -4.308 -2.120 10.421 1.00 96.25 89 MET A C 1
ATOM 700 O O . MET A 1 89 ? -3.137 -2.456 10.575 1.00 96.25 89 MET A O 1
ATOM 704 N N . ARG A 1 90 ? -5.295 -2.999 10.234 1.00 97.25 90 ARG A N 1
ATOM 705 C CA . ARG A 1 90 ? -5.170 -4.460 10.126 1.00 97.25 90 ARG A CA 1
ATOM 706 C C . ARG A 1 90 ? -5.460 -4.958 8.717 1.00 97.25 90 ARG A C 1
ATOM 708 O O . ARG A 1 90 ? -4.958 -6.009 8.334 1.00 97.25 90 ARG A O 1
ATOM 715 N N . HIS A 1 91 ? -6.251 -4.226 7.940 1.00 96.81 91 HIS A N 1
ATOM 716 C CA . HIS A 1 91 ? -6.595 -4.597 6.573 1.00 96.81 91 HIS A CA 1
ATOM 717 C C . HIS A 1 91 ? -6.475 -3.377 5.667 1.00 96.81 91 HIS A C 1
ATOM 719 O O . HIS A 1 91 ? -7.234 -2.421 5.826 1.00 96.81 91 HIS A O 1
ATOM 725 N N . LEU A 1 92 ? -5.547 -3.434 4.715 1.00 94.88 92 LEU A N 1
ATOM 726 C CA . LEU A 1 92 ? -5.372 -2.427 3.680 1.00 94.88 92 LEU A CA 1
ATOM 727 C C . LEU A 1 92 ? -5.550 -3.077 2.315 1.00 94.88 92 LEU A C 1
ATOM 729 O O . LEU A 1 92 ? -4.725 -3.885 1.893 1.00 94.88 92 LEU A O 1
ATOM 733 N N . GLU A 1 93 ? -6.613 -2.694 1.627 1.00 92.62 93 GLU A N 1
ATOM 734 C CA . GLU A 1 93 ? -6.867 -3.056 0.243 1.00 92.62 93 GLU A CA 1
ATOM 735 C C . GLU A 1 93 ? -7.095 -1.781 -0.558 1.00 92.62 93 GLU A C 1
ATOM 737 O O . GLU A 1 93 ? -8.089 -1.095 -0.335 1.00 92.62 93 GLU A O 1
ATOM 742 N N . ILE A 1 94 ? -6.166 -1.438 -1.446 1.00 89.62 94 ILE A N 1
ATOM 743 C CA . ILE A 1 94 ? -6.246 -0.232 -2.275 1.00 89.62 94 ILE A CA 1
ATOM 744 C C . ILE A 1 94 ? -5.726 -0.516 -3.681 1.00 89.62 94 ILE A C 1
ATOM 746 O O . ILE A 1 94 ? -4.759 -1.253 -3.871 1.00 89.62 94 ILE A O 1
ATOM 750 N N . ALA A 1 95 ? -6.346 0.105 -4.670 1.00 86.25 95 ALA A N 1
ATOM 751 C CA . ALA A 1 95 ? -5.730 0.309 -5.969 1.00 86.25 95 ALA A CA 1
ATOM 752 C C . ALA A 1 95 ? -5.003 1.663 -5.965 1.00 86.25 95 ALA A C 1
ATOM 754 O O . ALA A 1 95 ? -5.458 2.597 -5.313 1.00 86.25 95 ALA A O 1
ATOM 755 N N . VAL A 1 96 ? -3.846 1.771 -6.617 1.00 85.69 96 VAL A N 1
ATOM 756 C CA . VAL A 1 96 ? -3.054 3.009 -6.675 1.00 85.69 96 VAL A CA 1
ATOM 757 C C . VAL A 1 96 ? -2.566 3.220 -8.101 1.00 85.69 96 VAL A C 1
ATOM 759 O O . VAL A 1 96 ? -2.071 2.294 -8.746 1.00 85.69 96 VAL A O 1
ATOM 762 N N . GLU A 1 97 ? -2.700 4.453 -8.579 1.00 84.56 97 GLU A N 1
ATOM 763 C CA . GLU A 1 97 ? -2.135 4.884 -9.853 1.00 84.56 97 GLU A CA 1
ATOM 764 C C . GLU A 1 97 ? -0.676 5.304 -9.633 1.00 84.56 97 GLU A C 1
ATOM 766 O O . GLU A 1 97 ? -0.387 6.319 -8.985 1.00 84.56 97 GLU A O 1
ATOM 771 N N . PHE A 1 98 ? 0.251 4.480 -10.128 1.00 78.31 98 PHE A N 1
ATOM 772 C CA . PHE A 1 98 ? 1.692 4.696 -9.958 1.00 78.31 98 PHE A CA 1
ATOM 773 C C . PHE A 1 98 ? 2.258 5.632 -11.011 1.00 78.31 98 PHE A C 1
ATOM 775 O O . PHE A 1 98 ? 3.049 6.507 -10.691 1.00 78.31 98 PHE A O 1
ATOM 782 N N . THR A 1 99 ? 1.837 5.476 -12.259 1.00 77.88 99 THR A N 1
ATOM 783 C CA . THR A 1 99 ? 2.341 6.236 -13.404 1.00 77.88 99 THR A CA 1
ATOM 784 C C . THR A 1 99 ? 1.256 7.201 -13.874 1.00 77.88 99 THR A C 1
ATOM 786 O O . THR A 1 99 ? 0.552 6.900 -14.839 1.00 77.88 99 THR A O 1
ATOM 789 N N . PRO A 1 100 ? 1.059 8.338 -13.181 1.00 67.19 100 PRO A N 1
ATOM 790 C CA . PRO A 1 100 ? -0.032 9.262 -13.487 1.00 67.19 100 PRO A CA 1
ATOM 791 C C . PRO A 1 100 ? 0.138 9.973 -14.832 1.00 67.19 100 PRO A C 1
ATOM 793 O O . PRO A 1 100 ? -0.805 10.542 -15.372 1.00 67.19 100 PRO A O 1
ATOM 796 N N . ASP A 1 101 ? 1.356 9.968 -15.368 1.00 74.94 101 ASP A N 1
ATOM 797 C CA . ASP A 1 101 ? 1.685 10.433 -16.710 1.00 74.94 101 ASP A CA 1
ATOM 798 C C . ASP A 1 101 ? 1.467 9.351 -17.784 1.00 74.94 101 ASP A C 1
ATOM 800 O O . ASP A 1 101 ? 1.710 9.609 -18.962 1.00 74.94 101 ASP A O 1
ATOM 804 N N . GLY A 1 102 ? 1.027 8.149 -17.393 1.00 76.44 102 GLY A N 1
ATOM 805 C CA . GLY A 1 102 ? 0.826 7.000 -18.278 1.00 76.44 102 GLY A CA 1
ATOM 806 C C . GLY A 1 102 ? 2.122 6.420 -18.849 1.00 76.44 102 GLY A C 1
ATOM 807 O O . GLY A 1 102 ? 2.066 5.539 -19.703 1.00 76.44 102 GLY A O 1
ATOM 808 N N . ARG A 1 103 ? 3.291 6.911 -18.419 1.00 80.62 103 ARG A N 1
ATOM 809 C CA . ARG A 1 103 ? 4.584 6.488 -18.956 1.00 80.62 103 ARG A CA 1
ATOM 810 C C . ARG A 1 103 ? 5.167 5.359 -18.122 1.00 80.62 103 ARG A C 1
ATOM 812 O O . ARG A 1 103 ? 5.171 5.431 -16.896 1.00 80.62 103 ARG A O 1
ATOM 819 N N . ASP A 1 104 ? 5.782 4.387 -18.789 1.00 80.31 104 ASP A N 1
ATOM 820 C CA . ASP A 1 104 ? 6.661 3.440 -18.113 1.00 80.31 104 ASP A CA 1
ATOM 821 C C . ASP A 1 104 ? 7.894 4.170 -17.549 1.00 80.31 104 ASP A C 1
ATOM 823 O O . ASP A 1 104 ? 8.645 4.810 -18.300 1.00 80.31 104 ASP A O 1
ATOM 827 N N . PRO A 1 105 ? 8.125 4.114 -16.229 1.00 81.75 105 PRO A N 1
ATOM 828 C CA . PRO A 1 105 ? 9.256 4.785 -15.621 1.00 81.75 105 PRO A CA 1
ATOM 829 C C . PRO A 1 105 ? 10.563 4.064 -15.957 1.00 81.75 105 PRO A C 1
ATOM 831 O O . PRO A 1 105 ? 10.646 2.833 -15.926 1.00 81.75 105 PRO A O 1
ATOM 834 N N . GLU A 1 106 ? 11.625 4.837 -16.204 1.00 84.44 106 GLU A N 1
ATOM 835 C CA . GLU A 1 106 ? 12.923 4.302 -16.657 1.00 84.44 106 GLU A CA 1
ATOM 836 C C . GLU A 1 106 ? 13.529 3.331 -15.646 1.00 84.44 106 GLU A C 1
ATOM 838 O O . GLU A 1 106 ? 14.254 2.415 -16.017 1.00 84.44 106 GLU A O 1
ATOM 843 N N . TYR A 1 107 ? 13.205 3.477 -14.362 1.00 79.31 107 TYR A N 1
ATOM 844 C CA . TYR A 1 107 ? 13.710 2.603 -13.307 1.00 79.31 107 TYR A CA 1
ATOM 845 C C . TYR A 1 107 ? 13.250 1.144 -13.415 1.00 79.31 107 TYR A C 1
ATOM 847 O O . TYR A 1 107 ? 13.811 0.285 -12.729 1.00 79.31 107 TYR A O 1
ATOM 855 N N . LEU A 1 108 ? 12.242 0.847 -14.244 1.00 76.56 108 LEU A N 1
ATOM 856 C CA . LEU A 1 108 ? 11.851 -0.527 -14.567 1.00 76.56 108 LEU A CA 1
ATOM 857 C C . LEU A 1 108 ? 12.833 -1.185 -15.544 1.00 76.56 108 LEU A C 1
ATOM 859 O O . LEU A 1 108 ? 13.058 -2.392 -15.452 1.00 76.56 108 LEU A O 1
ATOM 863 N N . ALA A 1 109 ? 13.427 -0.399 -16.445 1.00 80.19 109 ALA A N 1
ATOM 864 C CA . ALA A 1 109 ? 14.316 -0.870 -17.504 1.00 80.19 109 ALA A CA 1
ATOM 865 C C . ALA A 1 109 ? 15.802 -0.654 -17.172 1.00 80.19 109 ALA A C 1
ATOM 867 O O . ALA A 1 109 ? 16.615 -1.566 -17.332 1.00 80.19 109 ALA A O 1
ATOM 868 N N . ASP A 1 110 ? 16.156 0.532 -16.676 1.00 80.44 110 ASP A N 1
ATOM 869 C CA . ASP A 1 110 ? 17.499 0.891 -16.240 1.00 80.44 110 ASP A CA 1
ATOM 870 C C . ASP A 1 110 ? 17.548 1.052 -14.723 1.00 80.44 110 ASP A C 1
ATOM 872 O O . ASP A 1 110 ? 17.259 2.110 -14.166 1.00 80.44 110 ASP A O 1
ATOM 876 N N . PRO A 1 111 ? 18.008 0.039 -14.004 1.00 75.00 111 PRO A N 1
ATOM 877 C CA . PRO A 1 111 ? 18.080 0.152 -12.566 1.00 75.00 111 PRO A CA 1
ATOM 878 C C . PRO A 1 111 ? 19.384 0.835 -12.078 1.00 75.00 111 PRO A C 1
ATOM 880 O O . PRO A 1 111 ? 19.552 1.058 -10.874 1.00 75.00 111 PRO A O 1
ATOM 883 N N . THR A 1 112 ? 20.313 1.180 -12.984 1.00 81.31 112 THR A N 1
ATOM 884 C CA . THR A 1 112 ? 21.572 1.886 -12.668 1.00 81.31 112 THR A CA 1
ATOM 885 C C . THR A 1 112 ? 21.402 3.391 -12.464 1.00 81.31 112 THR A C 1
ATOM 887 O O . THR A 1 112 ? 22.347 4.044 -12.019 1.00 81.31 112 THR A O 1
ATOM 890 N N . LYS A 1 113 ? 20.200 3.921 -12.725 1.00 85.94 113 LYS A N 1
ATOM 891 C CA . LYS A 1 113 ? 19.854 5.350 -12.672 1.00 85.94 113 LYS A CA 1
ATOM 892 C C . LYS A 1 113 ? 20.521 6.213 -13.742 1.00 85.94 113 LYS A C 1
ATOM 894 O O . LYS A 1 113 ? 20.464 7.433 -13.636 1.00 85.94 113 LYS A O 1
ATOM 899 N N . MET A 1 114 ? 21.175 5.624 -14.740 1.00 89.12 114 MET A N 1
ATOM 900 C CA . MET A 1 114 ? 21.897 6.390 -15.755 1.00 89.12 114 MET A CA 1
ATOM 901 C C . MET A 1 114 ? 20.951 7.032 -16.774 1.00 89.12 114 MET A C 1
ATOM 903 O O . MET A 1 114 ? 21.242 8.131 -17.240 1.00 89.12 114 MET A O 1
ATOM 907 N N . SER A 1 115 ? 19.828 6.385 -17.103 1.00 91.25 115 SER A N 1
ATOM 908 C CA . SER A 1 115 ? 18.806 6.922 -18.013 1.00 91.25 115 SER A CA 1
ATOM 909 C C . SER A 1 115 ? 17.674 7.671 -17.307 1.00 91.25 115 SER A C 1
ATOM 911 O O . SER A 1 115 ? 16.775 8.177 -17.979 1.00 91.25 115 SER A O 1
ATOM 913 N N . TRP A 1 116 ? 17.693 7.750 -15.970 1.00 91.44 116 TRP A N 1
ATOM 914 C CA . TRP A 1 116 ? 16.594 8.342 -15.207 1.00 91.44 116 TRP A CA 1
ATOM 915 C C . TRP A 1 116 ? 16.485 9.835 -15.482 1.00 91.44 116 TRP A C 1
ATOM 917 O O . TRP A 1 116 ? 17.463 10.583 -15.413 1.00 91.44 116 TRP A O 1
ATOM 927 N N . LYS A 1 117 ? 15.259 10.273 -15.743 1.00 92.31 117 LYS A N 1
ATOM 928 C CA . LYS A 1 117 ? 14.900 11.686 -15.789 1.00 92.31 117 LYS A CA 1
ATOM 929 C C . LYS A 1 117 ? 14.543 12.170 -14.385 1.00 92.31 117 LYS A C 1
ATOM 931 O O . LYS A 1 117 ? 14.337 11.383 -13.462 1.00 92.31 117 LYS A O 1
ATOM 936 N N . GLU A 1 118 ? 14.428 13.484 -14.218 1.00 91.06 118 GLU A N 1
ATOM 937 C CA . GLU A 1 118 ? 14.020 14.091 -12.944 1.00 91.06 118 GLU A CA 1
ATOM 938 C C . GLU A 1 118 ? 12.673 13.540 -12.447 1.00 91.06 118 GLU A C 1
ATOM 940 O O . GLU A 1 118 ? 12.525 13.235 -11.265 1.00 91.06 118 GLU A O 1
ATOM 945 N N . GLN A 1 119 ? 11.731 13.297 -13.363 1.00 88.50 119 GLN A N 1
ATOM 946 C CA . GLN A 1 119 ? 10.434 12.697 -13.050 1.00 88.50 119 GLN A CA 1
ATOM 947 C C . GLN A 1 119 ? 10.565 11.260 -12.521 1.00 88.50 119 GLN A C 1
ATOM 949 O O . GLN A 1 119 ? 9.838 10.881 -11.606 1.00 88.50 119 GLN A O 1
ATOM 954 N N . ASP A 1 120 ? 11.513 10.469 -13.040 1.00 88.06 120 ASP A N 1
ATOM 955 C CA . ASP A 1 120 ? 11.773 9.113 -12.538 1.00 88.06 120 ASP A CA 1
ATOM 956 C C . ASP A 1 120 ? 12.317 9.159 -11.105 1.00 88.06 120 ASP A C 1
ATOM 958 O O . ASP A 1 120 ? 11.940 8.337 -10.269 1.00 88.06 120 ASP A O 1
ATOM 962 N N . HIS A 1 121 ? 13.161 10.149 -10.792 1.00 88.81 121 HIS A N 1
ATOM 963 C CA . HIS A 1 121 ? 13.656 10.380 -9.436 1.00 88.81 121 HIS A CA 1
ATOM 964 C C . HIS A 1 121 ? 12.553 10.833 -8.470 1.00 88.81 121 HIS A C 1
ATOM 966 O O . HIS A 1 121 ? 12.480 10.297 -7.360 1.00 88.81 121 HIS A O 1
ATOM 972 N N . GLU A 1 122 ? 11.694 11.779 -8.870 1.00 89.19 122 GLU A N 1
ATOM 973 C CA . GLU A 1 122 ? 10.540 12.214 -8.064 1.00 89.19 122 GLU A CA 1
ATOM 974 C C . GLU A 1 122 ? 9.614 11.025 -7.791 1.00 89.19 122 GLU A C 1
ATOM 976 O O . GLU A 1 122 ? 9.281 10.739 -6.638 1.00 89.19 122 GLU A O 1
ATOM 981 N N . HIS A 1 123 ? 9.261 10.279 -8.839 1.00 86.94 123 HIS A N 1
ATOM 982 C CA . HIS A 1 123 ? 8.401 9.111 -8.726 1.00 86.94 123 HIS A CA 1
ATOM 983 C C . HIS A 1 123 ? 9.014 8.038 -7.818 1.00 86.94 123 HIS A C 1
ATOM 985 O O . HIS A 1 123 ? 8.341 7.513 -6.928 1.00 86.94 123 HIS A O 1
ATOM 991 N N . TRP A 1 124 ? 10.309 7.765 -7.955 1.00 86.88 124 TRP A N 1
ATOM 992 C CA . TRP A 1 124 ? 11.000 6.839 -7.066 1.00 86.88 124 TRP A CA 1
ATOM 993 C C . TRP A 1 124 ? 10.958 7.278 -5.593 1.00 86.88 124 TRP A C 1
ATOM 995 O O . TRP A 1 124 ? 10.761 6.449 -4.705 1.00 86.88 124 TRP A O 1
ATOM 1005 N N . GLY A 1 125 ? 11.102 8.578 -5.318 1.00 88.69 125 GLY A N 1
ATOM 1006 C CA . GLY A 1 125 ? 10.961 9.130 -3.967 1.00 88.69 125 GLY A CA 1
ATOM 1007 C C . GLY A 1 125 ? 9.544 8.980 -3.401 1.00 88.69 125 GLY A C 1
ATOM 1008 O O . GLY A 1 125 ? 9.376 8.680 -2.214 1.00 88.69 125 GLY A O 1
ATOM 1009 N N . MET A 1 126 ? 8.517 9.125 -4.246 1.00 89.88 126 MET A N 1
ATOM 1010 C CA . MET A 1 126 ? 7.128 8.862 -3.853 1.00 89.88 126 MET A CA 1
ATOM 1011 C C . MET A 1 126 ? 6.925 7.386 -3.490 1.00 89.88 126 MET A C 1
ATOM 1013 O O . MET A 1 126 ? 6.368 7.099 -2.434 1.00 89.88 126 MET A O 1
ATOM 1017 N N . LEU A 1 127 ? 7.438 6.449 -4.292 1.00 87.69 127 LEU A N 1
ATOM 1018 C CA . LEU A 1 127 ? 7.394 5.017 -3.973 1.00 87.69 127 LEU A CA 1
ATOM 1019 C C . LEU A 1 127 ? 8.048 4.697 -2.630 1.00 87.69 127 LEU A C 1
ATOM 1021 O O . LEU A 1 127 ? 7.456 3.995 -1.812 1.00 87.69 127 LEU A O 1
ATOM 1025 N N . ASP A 1 128 ? 9.238 5.239 -2.377 1.00 87.75 128 ASP A N 1
ATOM 1026 C CA . ASP A 1 128 ? 9.950 5.014 -1.117 1.00 87.75 128 ASP A CA 1
ATOM 1027 C C . ASP A 1 128 ? 9.148 5.521 0.090 1.00 87.75 128 ASP A C 1
ATOM 1029 O O . ASP A 1 128 ? 8.998 4.822 1.097 1.00 87.75 128 ASP A O 1
ATOM 1033 N N . THR A 1 129 ? 8.540 6.701 -0.049 1.00 90.12 129 THR A N 1
ATOM 1034 C CA . THR A 1 129 ? 7.671 7.284 0.978 1.00 90.12 129 THR A CA 1
ATOM 1035 C C . THR A 1 129 ? 6.431 6.421 1.206 1.00 90.12 129 THR A C 1
ATOM 1037 O O . THR A 1 129 ? 6.112 6.095 2.349 1.00 90.12 129 THR A O 1
ATOM 1040 N N . PHE A 1 130 ? 5.751 6.005 0.138 1.00 91.06 130 PHE A N 1
ATOM 1041 C CA . PHE A 1 130 ? 4.555 5.163 0.199 1.00 91.06 130 PHE A CA 1
ATOM 1042 C C . PHE A 1 130 ? 4.831 3.839 0.922 1.00 91.06 130 PHE A C 1
ATOM 1044 O O . PHE A 1 130 ? 4.145 3.469 1.875 1.00 91.06 130 PHE A O 1
ATOM 1051 N N . TYR A 1 131 ? 5.907 3.163 0.530 1.00 89.19 131 TYR A N 1
ATOM 1052 C CA . TYR A 1 131 ? 6.353 1.909 1.124 1.00 89.19 131 TYR A CA 1
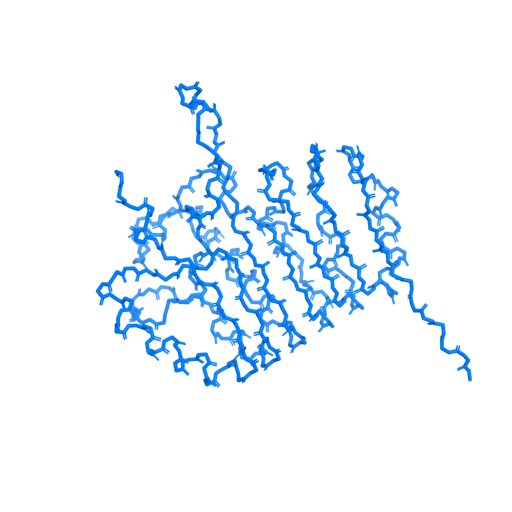ATOM 1053 C C . TYR A 1 131 ? 6.805 2.044 2.572 1.00 89.19 131 TYR A C 1
ATOM 1055 O O . TYR A 1 131 ? 6.505 1.175 3.393 1.00 89.19 131 TYR A O 1
ATOM 1063 N N . THR A 1 132 ? 7.471 3.145 2.910 1.00 89.31 132 THR A N 1
ATOM 1064 C CA . THR A 1 132 ? 7.834 3.451 4.295 1.00 89.31 132 THR A CA 1
ATOM 1065 C C . THR A 1 132 ? 6.592 3.614 5.165 1.00 89.31 132 THR A C 1
ATOM 1067 O O . THR A 1 132 ? 6.559 3.094 6.279 1.00 89.31 132 THR A O 1
ATOM 1070 N N . GLN A 1 133 ? 5.554 4.291 4.667 1.00 91.56 133 GLN A N 1
ATOM 1071 C CA . GLN A 1 133 ? 4.303 4.468 5.404 1.00 91.56 133 GLN A CA 1
ATOM 1072 C C . GLN A 1 133 ? 3.559 3.147 5.617 1.00 91.56 133 GLN A C 1
ATOM 1074 O O . GLN A 1 133 ? 3.142 2.872 6.739 1.00 91.56 133 GLN A O 1
ATOM 1079 N N . ILE A 1 134 ? 3.491 2.282 4.599 1.00 92.25 134 ILE A N 1
ATOM 1080 C CA . ILE A 1 134 ? 2.951 0.922 4.757 1.00 92.25 134 ILE A CA 1
ATOM 1081 C C . ILE A 1 134 ? 3.752 0.141 5.804 1.00 92.25 134 ILE A C 1
ATOM 1083 O O . ILE A 1 134 ? 3.163 -0.503 6.665 1.00 92.25 134 ILE A O 1
ATOM 1087 N N . GLY A 1 135 ? 5.086 0.231 5.781 1.00 91.50 135 GLY A N 1
ATOM 1088 C CA . GLY A 1 135 ? 5.956 -0.443 6.749 1.00 91.50 135 GLY A CA 1
ATOM 1089 C C . GLY A 1 135 ? 5.721 -0.034 8.211 1.00 91.50 135 GLY A C 1
ATOM 1090 O O . GLY A 1 135 ? 5.993 -0.828 9.109 1.00 91.50 135 GLY A O 1
ATOM 1091 N N . LYS A 1 136 ? 5.174 1.165 8.459 1.00 91.88 136 LYS A N 1
ATOM 1092 C CA . LYS A 1 136 ? 4.795 1.648 9.801 1.00 91.88 136 LYS A CA 1
ATOM 1093 C C . LYS A 1 136 ? 3.478 1.052 10.318 1.00 91.88 136 LYS A C 1
ATOM 1095 O O . LYS A 1 136 ? 3.157 1.224 11.492 1.00 91.88 136 LYS A O 1
ATOM 1100 N N . LEU A 1 137 ? 2.711 0.348 9.484 1.00 93.56 137 LEU A N 1
ATOM 1101 C CA . LEU A 1 137 ? 1.458 -0.297 9.881 1.00 93.56 137 LEU A CA 1
ATOM 1102 C C . LEU A 1 137 ? 1.727 -1.638 10.584 1.00 93.56 137 LEU A C 1
ATOM 1104 O O . LEU A 1 137 ? 1.424 -2.708 10.068 1.00 93.56 137 LEU A O 1
ATOM 1108 N N . GLU A 1 138 ? 2.292 -1.602 11.790 1.00 94.69 138 GLU A N 1
ATOM 1109 C CA . GLU A 1 138 ? 2.719 -2.803 12.537 1.00 94.69 138 GLU A CA 1
ATOM 1110 C C . GLU A 1 138 ? 1.578 -3.788 12.862 1.00 94.69 138 GLU A C 1
ATOM 1112 O O . GLU A 1 138 ? 1.802 -4.965 13.164 1.00 94.69 138 GLU A O 1
ATOM 1117 N N . ASN A 1 139 ? 0.333 -3.310 12.814 1.00 96.81 139 ASN A N 1
ATOM 1118 C CA . ASN A 1 139 ? -0.861 -4.117 13.043 1.00 96.81 139 ASN A CA 1
ATOM 1119 C C . ASN A 1 139 ? -1.415 -4.782 11.778 1.00 96.81 139 ASN A C 1
ATOM 1121 O O . ASN A 1 139 ? -2.386 -5.532 11.879 1.00 96.81 139 ASN A O 1
ATOM 1125 N N . LEU A 1 140 ? -0.810 -4.536 10.617 1.00 97.19 140 LEU A N 1
ATOM 1126 C CA . LEU A 1 140 ? -1.338 -4.968 9.334 1.00 97.19 140 LEU A CA 1
ATOM 1127 C C . LEU A 1 140 ? -1.307 -6.495 9.200 1.00 97.19 140 LEU A C 1
ATOM 1129 O O . LEU A 1 140 ? -0.262 -7.128 9.324 1.00 97.19 140 LEU A O 1
ATOM 1133 N N . GLU A 1 141 ? -2.470 -7.082 8.926 1.00 97.69 141 GLU A N 1
ATOM 1134 C CA . GLU A 1 141 ? -2.678 -8.520 8.724 1.00 97.69 141 GLU A CA 1
ATOM 1135 C C . GLU A 1 141 ? -2.969 -8.858 7.262 1.00 97.69 141 GLU A C 1
ATOM 1137 O O . GLU A 1 141 ? -2.575 -9.926 6.794 1.00 97.69 141 GLU A O 1
ATOM 1142 N N . VAL A 1 142 ? -3.630 -7.956 6.535 1.00 96.81 142 VAL A N 1
ATOM 1143 C CA . VAL A 1 142 ? -3.942 -8.114 5.112 1.00 96.81 142 VAL A CA 1
ATOM 1144 C C . VAL A 1 142 ? -3.446 -6.896 4.349 1.00 96.81 142 VAL A C 1
ATOM 1146 O O . VAL A 1 142 ? -3.837 -5.771 4.663 1.00 96.81 142 VAL A O 1
ATOM 1149 N N . LEU A 1 143 ? -2.612 -7.139 3.341 1.00 94.62 143 LEU A N 1
ATOM 1150 C CA . LEU A 1 143 ? -2.131 -6.137 2.400 1.00 94.62 143 LEU A CA 1
ATOM 1151 C C . LEU A 1 143 ? -2.490 -6.571 0.978 1.00 94.62 143 LEU A C 1
ATOM 1153 O O . LEU A 1 143 ? -1.952 -7.559 0.468 1.00 94.62 143 LEU A O 1
ATOM 1157 N N . ASN A 1 144 ? -3.382 -5.819 0.342 1.00 92.56 144 ASN A N 1
ATOM 1158 C CA . ASN A 1 144 ? -3.751 -5.982 -1.057 1.00 92.56 144 ASN A CA 1
ATOM 1159 C C . ASN A 1 144 ? -3.558 -4.661 -1.810 1.00 92.56 144 ASN A C 1
ATOM 1161 O O . ASN A 1 144 ? -4.402 -3.774 -1.717 1.00 92.56 144 ASN A O 1
ATOM 1165 N N . ILE A 1 145 ? -2.443 -4.500 -2.527 1.00 90.69 145 ILE A N 1
ATOM 1166 C CA . ILE A 1 145 ? -2.206 -3.287 -3.327 1.00 90.69 145 ILE A CA 1
ATOM 1167 C C . ILE A 1 145 ? -2.232 -3.645 -4.802 1.00 90.69 145 ILE A C 1
ATOM 1169 O O . ILE A 1 145 ? -1.378 -4.390 -5.283 1.00 90.69 145 ILE A O 1
ATOM 1173 N N . LYS A 1 146 ? -3.183 -3.077 -5.535 1.00 87.00 146 LYS A N 1
ATOM 1174 C CA . LYS A 1 146 ? -3.261 -3.202 -6.991 1.00 87.00 146 LYS A CA 1
ATOM 1175 C C . LYS A 1 146 ? -2.633 -1.970 -7.636 1.00 87.00 146 LYS A C 1
ATOM 1177 O O . LYS A 1 146 ? -2.892 -0.845 -7.219 1.00 87.00 146 LYS A O 1
ATOM 1182 N N . SER A 1 147 ? -1.788 -2.187 -8.632 1.00 83.38 147 SER A N 1
ATOM 1183 C CA . SER A 1 147 ? -1.310 -1.119 -9.506 1.00 83.38 147 SER A CA 1
ATOM 1184 C C . SER A 1 147 ? -2.322 -0.935 -10.625 1.00 83.38 147 SER A C 1
ATOM 1186 O O . SER A 1 147 ? -2.761 -1.919 -11.224 1.00 83.38 147 SER A O 1
ATOM 1188 N N . VAL A 1 148 ? -2.682 0.313 -10.901 1.00 80.25 148 VAL A N 1
ATOM 1189 C CA . VAL A 1 148 ? -3.517 0.668 -12.047 1.00 80.25 148 VAL A CA 1
ATOM 1190 C C . VAL A 1 148 ? -2.701 1.564 -12.968 1.00 80.25 148 VAL A C 1
ATOM 1192 O O . VAL A 1 148 ? -2.104 2.538 -12.510 1.00 80.25 148 VAL A O 1
ATOM 1195 N N . MET A 1 149 ? -2.653 1.215 -14.256 1.00 70.69 149 MET A N 1
ATOM 1196 C CA . MET A 1 149 ? -2.167 2.120 -15.295 1.00 70.69 149 MET A CA 1
ATOM 1197 C C . MET A 1 149 ? -3.338 2.789 -15.984 1.00 70.69 149 MET A C 1
ATOM 1199 O O . MET A 1 149 ? -4.338 2.155 -16.323 1.00 70.69 149 MET A O 1
ATOM 1203 N N . THR A 1 150 ? -3.144 4.068 -16.252 1.00 65.56 150 THR A N 1
ATOM 1204 C CA . THR A 1 150 ? -4.016 4.857 -17.103 1.00 65.56 150 THR A CA 1
ATOM 1205 C C . THR A 1 150 ? -3.477 4.728 -18.516 1.00 65.56 150 THR A C 1
ATOM 1207 O O . THR A 1 150 ? -2.554 5.439 -18.906 1.00 65.56 150 THR A O 1
ATOM 1210 N N . TYR A 1 151 ? -4.007 3.775 -19.283 1.00 62.03 151 TYR A N 1
ATOM 1211 C CA . TYR A 1 151 ? -3.763 3.772 -20.720 1.00 62.03 151 TYR A CA 1
ATOM 1212 C C . TYR A 1 151 ? -4.487 4.984 -21.299 1.00 62.03 151 TYR A C 1
ATOM 1214 O O . TYR A 1 151 ? -5.697 5.147 -21.122 1.00 62.03 151 TYR A O 1
ATOM 1222 N N . SER A 1 152 ? -3.735 5.876 -21.942 1.00 59.44 152 SER A N 1
ATOM 1223 C CA . SER A 1 152 ? -4.341 6.932 -22.741 1.00 59.44 152 SER A CA 1
ATOM 1224 C C . SER A 1 152 ? -5.111 6.243 -23.861 1.00 59.44 152 SER A C 1
ATOM 1226 O O . SER A 1 152 ? -4.501 5.608 -24.716 1.00 59.44 152 SER A O 1
ATOM 1228 N N . LEU A 1 153 ? -6.440 6.355 -23.854 1.00 56.50 153 LEU A N 1
ATOM 1229 C CA . LEU A 1 153 ? -7.350 5.768 -24.848 1.00 56.50 153 LEU A CA 1
ATOM 1230 C C . LEU A 1 153 ? -7.137 6.307 -26.278 1.00 56.50 153 LEU A C 1
ATOM 1232 O O . LEU A 1 153 ? -7.983 6.113 -27.132 1.00 56.50 153 LEU A O 1
ATOM 1236 N N . HIS A 1 154 ? -6.035 7.006 -26.556 1.00 57.34 154 HIS A N 1
ATOM 1237 C CA . HIS A 1 154 ? -5.725 7.524 -27.884 1.00 57.34 154 HIS A CA 1
ATOM 1238 C C . HIS A 1 154 ? -5.245 6.458 -28.883 1.00 57.34 154 HIS A C 1
ATOM 1240 O O . HIS A 1 154 ? -5.116 6.791 -30.056 1.00 57.34 154 HIS A O 1
ATOM 1246 N N . ASP A 1 155 ? -5.063 5.201 -28.466 1.00 55.59 155 ASP A N 1
ATOM 1247 C CA . ASP A 1 155 ? -4.976 4.049 -29.377 1.00 55.59 155 ASP A CA 1
ATOM 1248 C C . ASP A 1 155 ? -6.380 3.439 -29.589 1.00 55.59 155 ASP A C 1
ATOM 1250 O O . ASP A 1 155 ? -6.661 2.308 -29.200 1.00 55.59 155 ASP A O 1
ATOM 1254 N N . GLU A 1 156 ? -7.291 4.215 -30.188 1.00 55.09 156 GLU A N 1
ATOM 1255 C CA . GLU A 1 156 ? -8.705 3.854 -30.434 1.00 55.09 156 GLU A CA 1
ATOM 1256 C C . GLU A 1 156 ? -8.912 2.711 -31.458 1.00 55.09 156 GLU A C 1
ATOM 1258 O O . GLU A 1 156 ? -10.046 2.414 -31.819 1.00 55.09 156 GLU A O 1
ATOM 1263 N N . GLU A 1 157 ? -7.861 2.052 -31.958 1.00 61.84 157 GLU A N 1
ATOM 1264 C CA . GLU A 1 157 ? -8.009 1.038 -33.020 1.00 61.84 157 GLU A CA 1
ATOM 1265 C C . GLU A 1 157 ? -8.078 -0.421 -32.533 1.00 61.84 157 GLU A C 1
ATOM 1267 O O . GLU A 1 157 ? -8.338 -1.305 -33.347 1.00 61.84 157 GLU A O 1
ATOM 1272 N N . ASN A 1 158 ? -7.921 -0.709 -31.233 1.00 56.59 158 ASN A N 1
ATOM 1273 C CA . ASN A 1 158 ? -8.035 -2.079 -30.702 1.00 56.59 158 ASN A CA 1
ATOM 1274 C C . ASN A 1 158 ? -9.039 -2.165 -29.538 1.00 56.59 158 ASN A C 1
ATOM 1276 O O . ASN A 1 158 ? -8.662 -2.206 -28.369 1.00 56.59 158 ASN A O 1
ATOM 1280 N N . ASP A 1 159 ? -10.325 -2.240 -29.881 1.00 53.28 159 ASP A N 1
ATOM 1281 C CA . ASP A 1 159 ? -11.490 -2.249 -28.975 1.00 53.28 159 ASP A CA 1
ATOM 1282 C C . ASP A 1 159 ? -11.623 -3.474 -28.030 1.00 53.28 159 ASP A C 1
ATOM 1284 O O . ASP A 1 159 ? -12.613 -3.577 -27.309 1.00 53.28 159 ASP A O 1
ATOM 1288 N N . ASP A 1 160 ? -10.662 -4.406 -27.984 1.00 53.81 160 ASP A N 1
ATOM 1289 C CA . ASP A 1 160 ? -10.879 -5.732 -27.367 1.00 53.81 160 ASP A CA 1
ATOM 1290 C C . ASP A 1 160 ? -9.982 -6.101 -26.169 1.00 53.81 160 ASP A C 1
ATOM 1292 O O . ASP A 1 160 ? -10.044 -7.234 -25.682 1.00 53.81 160 ASP A O 1
ATOM 1296 N N . GLU A 1 161 ? -9.177 -5.190 -25.613 1.00 52.66 161 GLU A N 1
ATOM 1297 C CA . GLU A 1 161 ? -8.261 -5.557 -24.519 1.00 52.66 161 GLU A CA 1
ATOM 1298 C C . GLU A 1 161 ? -8.580 -4.884 -23.191 1.00 52.66 161 GLU A C 1
ATOM 1300 O O . GLU A 1 161 ? -8.142 -3.782 -22.870 1.00 52.66 161 GLU A O 1
ATOM 1305 N N . GLY A 1 162 ? -9.339 -5.625 -22.376 1.00 55.06 162 GLY A N 1
ATOM 1306 C CA . GLY A 1 162 ? -9.543 -5.328 -20.968 1.00 55.06 162 GLY A CA 1
ATOM 1307 C C . GLY A 1 162 ? -8.218 -5.005 -20.278 1.00 55.06 162 GLY A C 1
ATOM 1308 O O . GLY A 1 162 ? -7.235 -5.734 -20.407 1.00 55.06 162 GLY A O 1
ATOM 1309 N N . ILE A 1 163 ? -8.221 -3.899 -19.536 1.00 51.41 163 ILE A N 1
ATOM 1310 C CA . ILE A 1 163 ? -7.084 -3.378 -18.776 1.00 51.41 163 ILE A CA 1
ATOM 1311 C C . ILE A 1 163 ? -6.542 -4.489 -17.872 1.00 51.41 163 ILE A C 1
ATOM 1313 O O . ILE A 1 163 ? -7.102 -4.808 -16.820 1.00 51.41 163 ILE A O 1
ATOM 1317 N N . LEU A 1 164 ? -5.438 -5.110 -18.286 1.00 54.81 164 LEU A N 1
ATOM 1318 C CA . LEU A 1 164 ? -4.774 -6.122 -17.485 1.00 54.81 164 LEU A CA 1
ATOM 1319 C C . LEU A 1 164 ? -4.023 -5.407 -16.362 1.00 54.81 164 LEU A C 1
ATOM 1321 O O . LEU A 1 164 ? -2.867 -5.025 -16.505 1.00 54.81 164 LEU A O 1
ATOM 1325 N N . TYR A 1 165 ? -4.639 -5.324 -15.184 1.00 52.81 165 TYR A N 1
ATOM 1326 C CA . TYR A 1 165 ? -3.939 -5.051 -13.918 1.00 52.81 165 TYR A CA 1
ATOM 1327 C C . TYR A 1 165 ? -2.729 -5.989 -13.706 1.00 52.81 165 TYR A C 1
ATOM 1329 O O . TYR A 1 165 ? -1.821 -5.685 -12.937 1.00 52.81 165 TYR A O 1
ATOM 1337 N N . MET A 1 166 ? -2.710 -7.127 -14.412 1.00 52.69 166 MET A N 1
ATOM 1338 C CA . MET A 1 166 ? -1.607 -8.087 -14.495 1.00 52.69 166 MET A CA 1
ATOM 1339 C C . MET A 1 166 ? -0.383 -7.570 -15.272 1.00 52.69 166 MET A C 1
ATOM 1341 O O . MET A 1 166 ? 0.710 -8.098 -15.079 1.00 52.69 166 MET A O 1
ATOM 1345 N N . ALA A 1 167 ? -0.546 -6.570 -16.144 1.00 56.34 167 ALA A N 1
ATOM 1346 C CA . ALA A 1 167 ? 0.539 -5.990 -16.938 1.00 56.34 167 ALA A CA 1
ATOM 1347 C C . ALA A 1 167 ? 1.379 -4.986 -16.137 1.00 56.34 167 ALA A C 1
ATOM 1349 O O . ALA A 1 167 ? 2.514 -4.691 -16.501 1.00 56.34 167 ALA A O 1
ATOM 1350 N N . THR A 1 168 ? 0.844 -4.483 -15.021 1.00 62.03 168 THR A N 1
ATOM 1351 C CA . THR A 1 168 ? 1.442 -3.380 -14.268 1.00 62.03 168 THR A CA 1
ATOM 1352 C C . THR A 1 168 ? 1.787 -3.857 -12.874 1.00 62.03 168 THR A C 1
ATOM 1354 O O . THR A 1 168 ? 1.014 -4.544 -12.207 1.00 62.03 168 THR A O 1
ATOM 1357 N N . CYS A 1 169 ? 3.004 -3.559 -12.455 1.00 67.44 169 CYS A N 1
ATOM 1358 C CA . CYS A 1 169 ? 3.602 -4.173 -11.291 1.00 67.44 169 CYS A CA 1
ATOM 1359 C C . CYS A 1 169 ? 4.177 -3.109 -10.374 1.00 67.44 169 CYS A C 1
ATOM 1361 O O . CYS A 1 169 ? 4.856 -2.195 -10.830 1.00 67.44 169 CYS A O 1
ATOM 1363 N N . LEU A 1 170 ? 3.958 -3.287 -9.075 1.00 70.56 170 LEU A N 1
ATOM 1364 C CA . LEU A 1 170 ? 4.512 -2.461 -8.015 1.00 70.56 170 LEU A CA 1
ATOM 1365 C C . LEU A 1 170 ? 6.038 -2.551 -8.033 1.00 70.56 170 LEU A C 1
ATOM 1367 O O . LEU A 1 170 ? 6.594 -3.603 -7.684 1.00 70.56 170 LEU A O 1
ATOM 1371 N N . PRO A 1 171 ? 6.740 -1.476 -8.434 1.00 67.19 171 PRO A N 1
ATOM 1372 C CA . PRO A 1 171 ? 8.182 -1.516 -8.561 1.00 67.19 171 PRO A CA 1
ATOM 1373 C C . PRO A 1 171 ? 8.818 -1.694 -7.188 1.00 67.19 171 PRO A C 1
ATOM 1375 O O . PRO A 1 171 ? 8.399 -1.085 -6.205 1.00 67.19 171 PRO A O 1
ATOM 1378 N N . GLY A 1 172 ? 9.861 -2.520 -7.134 1.00 61.56 172 GLY A N 1
ATOM 1379 C CA . GLY A 1 172 ? 10.840 -2.510 -6.051 1.00 61.56 172 GLY A CA 1
ATOM 1380 C C . GLY A 1 172 ? 10.367 -2.906 -4.652 1.00 61.56 172 GLY A C 1
ATOM 1381 O O . GLY A 1 172 ? 11.184 -2.813 -3.739 1.00 61.56 172 GLY A O 1
ATOM 1382 N N . LEU A 1 173 ? 9.150 -3.437 -4.464 1.00 62.03 173 LEU A N 1
ATOM 1383 C CA . LEU A 1 173 ? 8.772 -3.997 -3.157 1.00 62.03 173 LEU A CA 1
ATOM 1384 C C . LEU A 1 173 ? 9.743 -5.116 -2.726 1.00 62.03 173 LEU A C 1
ATOM 1386 O O . LEU A 1 173 ? 10.062 -5.244 -1.548 1.00 62.03 173 LEU A O 1
ATOM 1390 N N . TRP A 1 174 ? 10.265 -5.885 -3.695 1.00 59.59 174 TRP A N 1
ATOM 1391 C CA . TRP A 1 174 ? 11.036 -7.110 -3.444 1.00 59.59 174 TRP A CA 1
ATOM 1392 C C . TRP A 1 174 ? 12.255 -7.298 -4.362 1.00 59.59 174 TRP A C 1
ATOM 1394 O O . TRP A 1 174 ? 12.467 -8.371 -4.920 1.00 59.59 174 TRP A O 1
ATOM 1404 N N . HIS A 1 175 ? 13.099 -6.276 -4.539 1.00 58.84 175 HIS A N 1
ATOM 1405 C CA . HIS A 1 175 ? 14.364 -6.433 -5.279 1.00 58.84 175 HIS A CA 1
ATOM 1406 C C . HIS A 1 175 ? 15.557 -6.646 -4.324 1.00 58.84 175 HIS A C 1
ATOM 1408 O O . HIS A 1 175 ? 16.328 -5.736 -4.030 1.00 58.84 175 HIS A O 1
ATOM 1414 N N . TRP A 1 176 ? 15.726 -7.874 -3.811 1.00 47.72 176 TRP A N 1
ATOM 1415 C CA . TRP A 1 176 ? 16.717 -8.181 -2.761 1.00 47.72 176 TRP A CA 1
ATOM 1416 C C . TRP A 1 176 ? 18.184 -8.138 -3.223 1.00 47.72 176 TRP A C 1
ATOM 1418 O O . TRP A 1 176 ? 19.075 -7.874 -2.412 1.00 47.72 176 TRP A O 1
ATOM 1428 N N . ARG A 1 177 ? 18.485 -8.435 -4.497 1.00 45.12 177 ARG A N 1
ATOM 1429 C CA . ARG A 1 177 ? 19.824 -8.962 -4.828 1.00 45.12 177 ARG A CA 1
ATOM 1430 C C . ARG A 1 177 ? 20.676 -8.242 -5.847 1.00 45.12 177 ARG A C 1
ATOM 1432 O O . ARG A 1 177 ? 21.763 -8.728 -6.162 1.00 45.12 177 ARG A O 1
ATOM 1439 N N . MET A 1 178 ? 20.280 -7.078 -6.315 1.00 47.97 178 MET A N 1
ATOM 1440 C CA . MET A 1 178 ? 21.207 -6.335 -7.139 1.00 47.97 178 MET A CA 1
ATOM 1441 C C . MET A 1 178 ? 21.936 -5.302 -6.285 1.00 47.97 178 MET A C 1
ATOM 1443 O O . MET A 1 178 ? 21.418 -4.235 -5.992 1.00 47.97 178 MET A O 1
ATOM 1447 N N . LYS A 1 179 ? 23.181 -5.626 -5.910 1.00 47.19 179 LYS A N 1
ATOM 1448 C CA . LYS A 1 179 ? 24.109 -4.760 -5.150 1.00 47.19 179 LYS A CA 1
ATOM 1449 C C . LYS A 1 179 ? 24.354 -3.375 -5.781 1.00 47.19 179 LYS A C 1
ATOM 1451 O O . LYS A 1 179 ? 25.040 -2.559 -5.179 1.00 47.19 179 LYS A O 1
ATOM 1456 N N . ARG A 1 180 ? 23.855 -3.141 -6.997 1.00 48.69 180 ARG A N 1
ATOM 1457 C CA . ARG A 1 180 ? 23.955 -1.884 -7.748 1.00 48.69 180 ARG A CA 1
ATOM 1458 C C . ARG A 1 180 ? 22.617 -1.187 -7.962 1.00 48.69 180 ARG A C 1
ATOM 1460 O O . ARG A 1 180 ? 22.632 -0.067 -8.452 1.00 48.69 180 ARG A O 1
ATOM 1467 N N . LEU A 1 181 ? 21.494 -1.829 -7.634 1.00 46.16 181 LEU A N 1
ATOM 1468 C CA . LEU A 1 181 ? 20.200 -1.186 -7.809 1.00 46.16 181 LEU A CA 1
ATOM 1469 C C . LEU A 1 181 ? 19.800 -0.517 -6.521 1.00 46.16 181 LEU A C 1
ATOM 1471 O O . LEU A 1 181 ? 20.086 -0.970 -5.412 1.00 46.16 181 LEU A O 1
ATOM 1475 N N . VAL A 1 182 ? 19.115 0.583 -6.728 1.00 49.31 182 VAL A N 1
ATOM 1476 C CA . VAL A 1 182 ? 18.476 1.379 -5.709 1.00 49.31 182 VAL A CA 1
ATOM 1477 C C . VAL A 1 182 ? 17.528 0.471 -4.945 1.00 49.31 182 VAL A C 1
ATOM 1479 O O . VAL A 1 182 ? 16.573 -0.068 -5.496 1.00 49.31 182 VAL A O 1
ATOM 1482 N N . LYS A 1 183 ? 17.844 0.237 -3.679 1.00 55.72 183 LYS A N 1
ATOM 1483 C CA . LYS A 1 183 ? 16.996 -0.543 -2.794 1.00 55.72 183 LYS A CA 1
ATOM 1484 C C . LYS A 1 183 ? 15.873 0.386 -2.348 1.00 55.72 183 LYS A C 1
ATOM 1486 O O . LYS A 1 183 ? 16.161 1.364 -1.667 1.00 55.72 183 LYS A O 1
ATOM 1491 N N . LEU A 1 184 ? 14.634 0.123 -2.764 1.00 54.44 184 LEU A N 1
ATOM 1492 C CA . LEU A 1 184 ? 13.491 0.713 -2.069 1.00 54.44 184 LEU A CA 1
ATOM 1493 C C . LEU A 1 184 ? 13.492 0.140 -0.659 1.00 54.44 184 LEU A C 1
ATOM 1495 O O . LEU A 1 184 ? 13.620 -1.077 -0.469 1.00 54.44 184 LEU A O 1
ATOM 1499 N N . ASP A 1 185 ? 13.396 1.015 0.335 1.00 56.66 185 ASP A N 1
ATOM 1500 C CA . ASP A 1 185 ? 13.559 0.643 1.737 1.00 56.66 185 ASP A CA 1
ATOM 1501 C C . ASP A 1 185 ? 12.312 -0.074 2.296 1.00 56.66 185 ASP A C 1
ATOM 1503 O O . ASP A 1 185 ? 12.177 -0.224 3.511 1.00 56.66 185 ASP A O 1
ATOM 1507 N N . PHE A 1 186 ? 11.443 -0.640 1.439 1.00 61.19 186 PHE A N 1
ATOM 1508 C CA . PHE A 1 186 ? 10.338 -1.503 1.875 1.00 61.19 186 PHE A CA 1
ATOM 1509 C C . PHE A 1 186 ? 10.849 -2.635 2.772 1.00 61.19 186 PHE A C 1
ATOM 1511 O O . PHE A 1 186 ? 10.280 -2.890 3.824 1.00 61.19 186 PHE A O 1
ATOM 1518 N N . CYS A 1 187 ? 11.993 -3.254 2.459 1.00 55.53 187 CYS A N 1
ATOM 1519 C CA . CYS A 1 187 ? 12.581 -4.281 3.330 1.00 55.53 187 CYS A CA 1
ATOM 1520 C C . CYS A 1 187 ? 13.126 -3.729 4.665 1.00 55.53 187 CYS A C 1
ATOM 1522 O O . CYS A 1 187 ? 13.385 -4.502 5.591 1.00 55.53 187 CYS A O 1
ATOM 1524 N N . ARG A 1 188 ? 13.373 -2.418 4.768 1.00 63.62 188 ARG A N 1
ATOM 1525 C CA . ARG A 1 188 ? 13.826 -1.763 6.001 1.00 63.62 188 ARG A CA 1
ATOM 1526 C C . ARG A 1 188 ? 12.635 -1.383 6.882 1.00 63.62 188 ARG A C 1
ATOM 1528 O O . ARG A 1 188 ? 12.695 -1.654 8.079 1.00 63.62 188 ARG A O 1
ATOM 1535 N N . GLY A 1 189 ? 11.561 -0.856 6.288 1.00 60.75 189 GLY A N 1
ATOM 1536 C CA . GLY A 1 189 ? 10.296 -0.550 6.971 1.00 60.75 189 GLY A CA 1
ATOM 1537 C C . GLY A 1 189 ? 9.440 -1.785 7.276 1.00 60.75 189 GLY A C 1
ATOM 1538 O O . GLY A 1 189 ? 8.831 -1.877 8.333 1.00 60.75 189 GLY A O 1
ATOM 1539 N N . GLY A 1 190 ? 9.468 -2.797 6.411 1.00 60.97 190 GLY A N 1
ATOM 1540 C CA . GLY A 1 190 ? 8.652 -4.012 6.500 1.00 60.97 190 GLY A CA 1
ATOM 1541 C C . GLY A 1 190 ? 8.970 -4.924 7.687 1.00 60.97 190 GLY A C 1
ATOM 1542 O O . GLY A 1 190 ? 8.228 -5.866 7.941 1.00 60.97 190 GLY A O 1
ATOM 1543 N N . ARG A 1 191 ? 10.024 -4.631 8.463 1.00 74.69 191 ARG A N 1
ATOM 1544 C CA . ARG A 1 191 ? 10.298 -5.313 9.740 1.00 74.69 191 ARG A CA 1
ATOM 1545 C C . ARG A 1 191 ? 9.167 -5.128 10.756 1.00 74.69 191 ARG A C 1
ATOM 1547 O O . ARG A 1 191 ? 9.051 -5.949 11.659 1.00 74.69 191 ARG A O 1
ATOM 1554 N N . GLY A 1 192 ? 8.352 -4.080 10.608 1.00 84.75 192 GLY A N 1
ATOM 1555 C CA . GLY A 1 192 ? 7.165 -3.856 11.434 1.00 84.75 192 GLY A CA 1
ATOM 1556 C C . GLY A 1 192 ? 5.996 -4.791 11.104 1.00 84.75 192 GLY A C 1
ATOM 1557 O O . GLY A 1 192 ? 5.182 -5.081 11.975 1.00 84.75 192 GLY A O 1
ATOM 1558 N N . LEU A 1 193 ? 5.937 -5.346 9.887 1.00 92.81 193 LEU A N 1
ATOM 1559 C CA . LEU A 1 193 ? 4.792 -6.109 9.364 1.00 92.81 193 LEU A CA 1
ATOM 1560 C C . LEU A 1 193 ? 4.744 -7.567 9.856 1.00 92.81 193 LEU A C 1
ATOM 1562 O O . LEU A 1 193 ? 4.334 -8.479 9.142 1.00 92.81 193 LEU A O 1
ATOM 1566 N N . THR A 1 194 ? 5.148 -7.811 11.100 1.00 94.56 194 THR A N 1
ATOM 1567 C CA . THR A 1 194 ? 5.250 -9.160 11.685 1.00 94.56 194 THR A CA 1
ATOM 1568 C C . THR A 1 194 ? 3.910 -9.886 11.805 1.00 94.56 194 THR A C 1
ATOM 1570 O O . THR A 1 194 ? 3.890 -11.112 11.916 1.00 94.56 194 THR A O 1
ATOM 1573 N N . LYS A 1 195 ? 2.793 -9.145 11.767 1.00 97.19 195 LYS A N 1
ATOM 1574 C CA . LYS A 1 195 ? 1.426 -9.679 11.811 1.00 97.19 195 LYS A CA 1
ATOM 1575 C C . LYS A 1 195 ? 0.829 -9.953 10.431 1.00 97.19 195 LYS A C 1
ATOM 1577 O O . LYS A 1 195 ? -0.275 -10.492 10.382 1.00 97.19 195 LYS A O 1
ATOM 1582 N N . LEU A 1 196 ? 1.531 -9.630 9.343 1.00 96.62 196 LEU A N 1
ATOM 1583 C CA . LEU A 1 196 ? 1.012 -9.780 7.989 1.00 96.62 196 LEU A CA 1
ATOM 1584 C C . LEU A 1 196 ? 0.787 -11.260 7.665 1.00 96.62 196 LEU A C 1
ATOM 1586 O O . LEU A 1 196 ? 1.720 -12.056 7.710 1.00 96.62 196 LEU A O 1
ATOM 1590 N N . ARG A 1 197 ? -0.458 -11.623 7.351 1.00 97.25 197 ARG A N 1
ATOM 1591 C CA . ARG A 1 197 ? -0.904 -12.991 7.046 1.00 97.25 197 ARG A CA 1
ATOM 1592 C C . ARG A 1 197 ? -1.156 -13.187 5.564 1.00 97.25 197 ARG A C 1
ATOM 1594 O O . ARG A 1 197 ? -0.782 -14.231 5.032 1.00 97.25 197 ARG A O 1
ATOM 1601 N N . ASP A 1 198 ? -1.749 -12.184 4.925 1.00 95.81 198 ASP A N 1
ATOM 1602 C CA . ASP A 1 198 ? -2.127 -12.230 3.521 1.00 95.81 198 ASP A CA 1
ATOM 1603 C C . ASP A 1 198 ? -1.492 -11.055 2.771 1.00 95.81 198 ASP A C 1
ATOM 1605 O O . ASP A 1 198 ? -1.778 -9.889 3.045 1.00 95.81 198 ASP A O 1
ATOM 1609 N N . LEU A 1 199 ? -0.627 -11.381 1.812 1.00 92.19 199 LEU A N 1
ATOM 1610 C CA . LEU A 1 199 ? -0.009 -10.446 0.879 1.00 92.19 199 LEU A CA 1
ATOM 1611 C C . LEU A 1 199 ? -0.542 -10.737 -0.528 1.00 92.19 199 LEU A C 1
ATOM 1613 O O . LEU A 1 199 ? -0.421 -11.858 -1.024 1.00 92.19 199 LEU A O 1
ATOM 1617 N N . SER A 1 200 ? -1.148 -9.752 -1.180 1.00 90.50 200 SER A N 1
ATOM 1618 C CA . SER A 1 200 ? -1.749 -9.911 -2.512 1.00 90.50 200 SER A CA 1
ATOM 1619 C C . SER A 1 200 ? -1.739 -8.610 -3.313 1.00 90.50 200 SER A C 1
ATOM 1621 O O . SER A 1 200 ? -1.470 -7.545 -2.769 1.00 90.50 200 SER A O 1
ATOM 1623 N N . GLY A 1 201 ? -2.015 -8.700 -4.612 1.00 85.12 201 GLY A N 1
ATOM 1624 C CA . GLY A 1 201 ? -2.072 -7.547 -5.505 1.00 85.12 201 GLY A CA 1
ATOM 1625 C C . GLY A 1 201 ? -1.002 -7.596 -6.591 1.00 85.12 201 GLY A C 1
ATOM 1626 O O . GLY A 1 201 ? -0.545 -8.675 -6.975 1.00 85.12 201 GLY A O 1
ATOM 1627 N N . SER A 1 202 ? -0.609 -6.432 -7.102 1.00 80.50 202 SER A N 1
ATOM 1628 C CA . SER A 1 202 ? 0.265 -6.296 -8.271 1.00 80.50 202 SER A CA 1
ATOM 1629 C C . SER A 1 202 ? 1.751 -6.422 -7.921 1.00 80.50 202 SER A C 1
ATOM 1631 O O . SER A 1 202 ? 2.560 -5.568 -8.274 1.00 80.50 202 SER A O 1
ATOM 1633 N N . PHE A 1 203 ? 2.139 -7.473 -7.196 1.00 69.88 203 PHE A N 1
ATOM 1634 C CA . PHE A 1 203 ? 3.535 -7.709 -6.817 1.00 69.88 203 PHE A CA 1
ATOM 1635 C C . PHE A 1 203 ? 4.247 -8.588 -7.834 1.00 69.88 203 PHE A C 1
ATOM 1637 O O . PHE A 1 203 ? 3.853 -9.731 -8.050 1.00 69.88 203 PHE A O 1
ATOM 1644 N N . LEU A 1 204 ? 5.330 -8.082 -8.417 1.00 66.88 204 LEU A N 1
ATOM 1645 C CA . LEU A 1 204 ? 6.069 -8.792 -9.451 1.00 66.88 204 LEU A CA 1
ATOM 1646 C C . LEU A 1 204 ? 7.183 -9.688 -8.926 1.00 66.88 204 LEU A C 1
ATOM 1648 O O . LEU A 1 204 ? 8.067 -9.226 -8.204 1.00 66.88 204 LEU A O 1
ATOM 1652 N N . VAL A 1 205 ? 7.237 -10.918 -9.440 1.00 55.41 205 VAL A N 1
ATOM 1653 C CA . VAL A 1 205 ? 8.453 -11.742 -9.450 1.00 55.41 205 VAL A CA 1
ATOM 1654 C C . VAL A 1 205 ? 9.030 -11.740 -10.868 1.00 55.41 205 VAL A C 1
ATOM 1656 O O . VAL A 1 205 ? 8.421 -12.257 -11.802 1.00 55.41 205 VAL A O 1
ATOM 1659 N N . THR A 1 206 ? 10.202 -11.129 -11.057 1.00 53.16 206 THR A N 1
ATOM 1660 C CA . THR A 1 206 ? 10.847 -11.057 -12.381 1.00 53.16 206 THR A CA 1
ATOM 1661 C C . THR A 1 206 ? 11.605 -12.347 -12.733 1.00 53.16 206 THR A C 1
ATOM 1663 O O . THR A 1 206 ? 12.439 -12.802 -11.950 1.00 53.16 206 THR A O 1
ATOM 1666 N N . THR A 1 207 ? 11.313 -12.838 -13.954 1.00 44.38 207 THR A N 1
ATOM 1667 C CA . THR A 1 207 ? 11.977 -13.834 -14.842 1.00 44.38 207 THR A CA 1
ATOM 1668 C C . THR A 1 207 ? 12.040 -15.319 -14.439 1.00 44.38 207 THR A C 1
ATOM 1670 O O . THR A 1 207 ? 12.227 -15.654 -13.285 1.00 44.38 207 THR A O 1
ATOM 1673 N N . GLN A 1 208 ? 11.905 -16.236 -15.416 1.00 43.91 208 GLN A N 1
ATOM 1674 C CA . GLN A 1 208 ? 11.800 -17.706 -15.245 1.00 43.91 208 GLN A CA 1
ATOM 1675 C C . GLN A 1 208 ? 13.082 -18.379 -14.715 1.00 43.91 208 GLN A C 1
ATOM 1677 O O . GLN A 1 208 ? 13.025 -19.124 -13.737 1.00 43.91 208 GLN A O 1
ATOM 1682 N N . ASP A 1 209 ? 14.249 -18.054 -15.283 1.00 42.16 209 ASP A N 1
ATOM 1683 C CA . ASP A 1 209 ? 15.558 -18.546 -14.798 1.00 42.16 209 ASP A CA 1
ATOM 1684 C C . ASP A 1 209 ? 15.929 -17.985 -13.421 1.00 42.16 209 ASP A C 1
ATOM 1686 O O . ASP A 1 209 ? 16.745 -18.520 -12.666 1.00 42.16 209 ASP A O 1
ATOM 1690 N N . VAL A 1 210 ? 15.291 -16.872 -13.093 1.00 47.41 210 VAL A N 1
ATOM 1691 C CA . VAL A 1 210 ? 15.452 -16.142 -11.858 1.00 47.41 210 VAL A CA 1
ATOM 1692 C C . VAL A 1 210 ? 14.457 -16.646 -10.813 1.00 47.41 210 VAL A C 1
ATOM 1694 O O . VAL A 1 210 ? 14.857 -16.828 -9.673 1.00 47.41 210 VAL A O 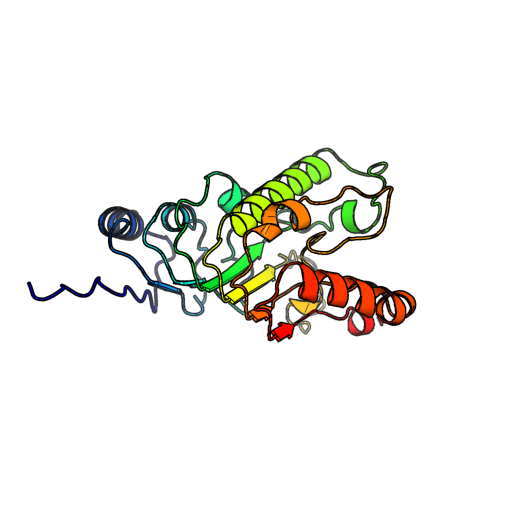1
ATOM 1697 N N . ALA A 1 211 ? 13.224 -16.985 -11.183 1.00 50.34 211 ALA A N 1
A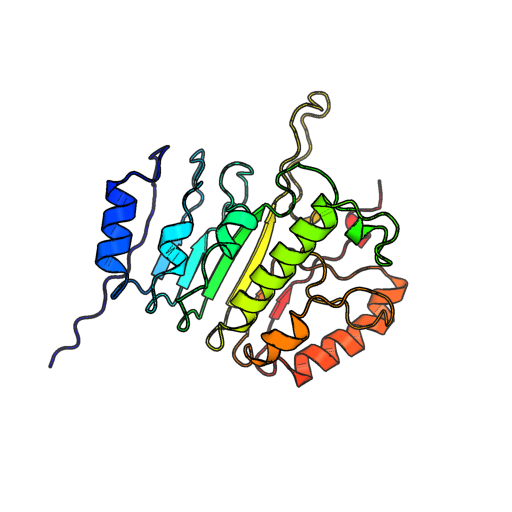TOM 1698 C CA . ALA A 1 211 ? 12.167 -17.477 -10.305 1.00 50.34 211 ALA A CA 1
ATOM 1699 C C . ALA A 1 211 ? 12.554 -18.793 -9.621 1.00 50.34 211 ALA A C 1
ATOM 1701 O O . ALA A 1 211 ? 12.305 -18.949 -8.428 1.00 50.34 211 ALA A O 1
ATOM 1702 N N . ALA A 1 212 ? 13.249 -19.690 -10.330 1.00 52.66 212 ALA A N 1
ATOM 1703 C CA . ALA A 1 212 ? 13.690 -20.964 -9.764 1.00 52.66 212 ALA A CA 1
ATOM 1704 C C . ALA A 1 212 ? 14.755 -20.808 -8.657 1.00 52.66 212 ALA A C 1
ATOM 1706 O O . ALA A 1 212 ? 14.761 -21.581 -7.708 1.00 52.66 212 ALA A O 1
ATOM 1707 N N . ARG A 1 213 ? 15.651 -19.809 -8.747 1.00 52.59 213 ARG A N 1
ATOM 1708 C CA . ARG A 1 213 ? 16.755 -19.600 -7.776 1.00 52.59 213 ARG A CA 1
ATOM 1709 C C . ARG A 1 213 ? 16.546 -18.423 -6.818 1.00 52.59 213 ARG A C 1
ATOM 1711 O O . ARG A 1 213 ? 17.204 -18.355 -5.780 1.00 52.59 213 ARG A O 1
ATOM 1718 N N . LYS A 1 214 ? 15.693 -17.462 -7.176 1.00 56.28 214 LYS A N 1
ATOM 1719 C CA . LYS A 1 214 ? 15.273 -16.345 -6.322 1.00 56.28 214 LYS A CA 1
ATOM 1720 C C . LYS A 1 214 ? 14.099 -16.745 -5.435 1.00 56.28 214 LYS A C 1
ATOM 1722 O O . LYS A 1 214 ? 14.104 -16.377 -4.273 1.00 56.28 214 LYS A O 1
ATOM 1727 N N . GLY A 1 215 ? 13.179 -17.596 -5.898 1.00 64.06 215 GLY A N 1
ATOM 1728 C CA . GLY A 1 215 ? 12.043 -18.036 -5.080 1.00 64.06 215 GLY A CA 1
ATOM 1729 C C . GLY A 1 215 ? 12.439 -18.497 -3.670 1.00 64.06 215 GLY A C 1
ATOM 1730 O O . GLY A 1 215 ? 11.806 -18.092 -2.704 1.00 64.06 215 GLY A O 1
ATOM 1731 N N . GLU A 1 216 ? 13.543 -19.239 -3.534 1.00 72.06 216 GLU A N 1
ATOM 1732 C CA . GLU A 1 216 ? 14.046 -19.707 -2.234 1.00 72.06 216 GLU A CA 1
ATOM 1733 C C . GLU A 1 216 ? 14.495 -18.582 -1.293 1.00 72.06 216 GLU A C 1
ATOM 1735 O O . GLU A 1 216 ? 14.234 -18.651 -0.099 1.00 72.06 216 GLU A O 1
ATOM 1740 N N . ARG A 1 217 ? 15.155 -17.535 -1.799 1.00 72.19 217 ARG A N 1
ATOM 1741 C CA . ARG A 1 217 ? 15.666 -16.431 -0.964 1.00 72.19 217 ARG A CA 1
ATOM 1742 C C . ARG A 1 217 ? 14.572 -15.458 -0.582 1.00 72.19 217 ARG A C 1
ATOM 1744 O O . ARG A 1 217 ? 14.571 -14.947 0.532 1.00 72.19 217 ARG A O 1
ATOM 1751 N N . GLU A 1 218 ? 13.664 -15.193 -1.506 1.00 74.00 218 GLU A N 1
ATOM 1752 C CA . GLU A 1 218 ? 12.469 -14.405 -1.259 1.00 74.00 218 GLU A CA 1
ATOM 1753 C C . GLU A 1 218 ? 11.582 -15.136 -0.236 1.00 74.00 218 GLU A C 1
ATOM 1755 O O . GLU A 1 218 ? 11.129 -14.522 0.729 1.00 74.00 218 GLU A O 1
ATOM 1760 N N . ALA A 1 219 ? 11.442 -16.462 -0.359 1.00 77.94 219 ALA A N 1
ATOM 1761 C CA . ALA A 1 219 ? 10.788 -17.297 0.645 1.00 77.94 219 ALA A CA 1
ATOM 1762 C C . ALA A 1 219 ? 11.526 -17.280 1.993 1.00 77.94 219 ALA A C 1
ATOM 1764 O O . ALA A 1 219 ? 10.890 -17.073 3.022 1.00 77.94 219 ALA A O 1
ATOM 1765 N N . GLU A 1 220 ? 12.853 -17.433 2.016 1.00 81.81 220 GLU A N 1
ATOM 1766 C CA . GLU A 1 220 ? 13.666 -17.335 3.238 1.00 81.81 220 GLU A CA 1
ATOM 1767 C C . GLU A 1 220 ? 13.502 -15.962 3.902 1.00 81.81 220 GLU A C 1
ATOM 1769 O O . GLU A 1 220 ? 13.356 -15.861 5.125 1.00 81.81 220 GLU A O 1
ATOM 1774 N N . TRP A 1 221 ? 13.462 -14.895 3.101 1.00 82.69 221 TRP A N 1
ATOM 1775 C CA . TRP A 1 221 ? 13.209 -13.549 3.587 1.00 82.69 221 TRP A CA 1
ATOM 1776 C C . TRP A 1 221 ? 11.816 -13.441 4.213 1.00 82.69 221 TRP A C 1
ATOM 1778 O O . TRP A 1 221 ? 11.727 -12.924 5.328 1.00 82.69 221 TRP A O 1
ATOM 1788 N N . PHE A 1 222 ? 10.765 -13.965 3.563 1.00 84.25 222 PHE A N 1
ATOM 1789 C CA . PHE A 1 222 ? 9.404 -13.990 4.115 1.00 84.25 222 PHE A CA 1
ATOM 1790 C C . PHE A 1 222 ? 9.337 -14.768 5.423 1.00 84.25 222 PHE A C 1
ATOM 1792 O O . PHE A 1 222 ? 8.805 -14.255 6.400 1.00 84.25 222 PHE A O 1
ATOM 1799 N N . ILE A 1 223 ? 9.946 -15.951 5.479 1.00 86.62 223 ILE A N 1
ATOM 1800 C CA . ILE A 1 223 ? 10.011 -16.765 6.697 1.00 86.62 223 ILE A CA 1
ATOM 1801 C C . ILE A 1 223 ? 10.701 -15.990 7.827 1.00 86.62 223 ILE A C 1
ATOM 1803 O O . ILE A 1 223 ? 10.253 -16.025 8.971 1.00 86.62 223 ILE A O 1
ATOM 1807 N N . THR A 1 224 ? 11.775 -15.263 7.509 1.00 88.62 224 THR A N 1
ATOM 1808 C CA . THR A 1 224 ? 12.580 -14.543 8.504 1.00 88.62 224 THR A CA 1
ATOM 1809 C C . THR A 1 224 ? 11.925 -13.242 8.981 1.00 88.62 224 THR A C 1
ATOM 1811 O O . THR A 1 224 ? 12.063 -12.886 10.150 1.00 88.62 224 THR A O 1
ATOM 1814 N N . HIS A 1 225 ? 11.244 -12.505 8.099 1.00 86.12 225 HIS A N 1
ATOM 1815 C CA . HIS A 1 225 ? 10.787 -11.134 8.380 1.00 86.12 225 HIS A CA 1
ATOM 1816 C C . HIS A 1 225 ? 9.265 -10.986 8.470 1.00 86.12 225 HIS A C 1
ATOM 1818 O O . HIS A 1 225 ? 8.797 -10.055 9.119 1.00 86.12 225 HIS A O 1
ATOM 1824 N N . LEU A 1 226 ? 8.497 -11.898 7.871 1.00 91.88 226 LEU A N 1
ATOM 1825 C CA . LEU A 1 226 ? 7.034 -11.942 7.914 1.00 91.88 226 LEU A CA 1
ATOM 1826 C C . LEU A 1 226 ? 6.572 -13.302 8.472 1.00 91.88 226 LEU A C 1
ATOM 1828 O O . LEU A 1 226 ? 5.928 -14.082 7.769 1.00 91.88 226 LEU A O 1
ATOM 1832 N N . PRO A 1 227 ? 6.885 -13.619 9.741 1.00 94.38 227 PRO A N 1
ATOM 1833 C CA . PRO A 1 227 ? 6.666 -14.954 10.305 1.00 94.38 227 PRO A CA 1
ATOM 1834 C C . PRO A 1 227 ? 5.187 -15.366 10.372 1.00 94.38 227 PRO A C 1
ATOM 1836 O O . PRO A 1 227 ? 4.882 -16.551 10.486 1.00 94.38 227 PRO A O 1
ATOM 1839 N N . ALA A 1 228 ? 4.256 -14.407 10.319 1.00 96.19 228 ALA A N 1
ATOM 1840 C CA . ALA A 1 228 ? 2.822 -14.677 10.289 1.00 96.19 228 ALA A CA 1
ATOM 1841 C C . ALA A 1 228 ? 2.263 -14.924 8.877 1.00 96.19 228 ALA A C 1
ATOM 1843 O O . ALA A 1 228 ? 1.077 -15.253 8.770 1.00 96.19 228 ALA A O 1
ATOM 1844 N N . LEU A 1 229 ? 3.072 -14.775 7.820 1.00 95.31 229 LEU A N 1
ATOM 1845 C CA . LEU A 1 229 ? 2.615 -14.843 6.435 1.00 95.31 229 LEU A CA 1
ATOM 1846 C C . LEU A 1 229 ? 2.153 -16.261 6.091 1.00 95.31 229 LEU A C 1
ATOM 1848 O O . LEU A 1 229 ? 2.902 -17.229 6.199 1.00 95.31 229 LEU A O 1
ATOM 1852 N N . ARG A 1 230 ? 0.895 -16.379 5.665 1.00 95.69 230 ARG A N 1
ATOM 1853 C CA . ARG A 1 230 ? 0.245 -17.640 5.276 1.00 95.69 230 ARG A CA 1
ATOM 1854 C C . ARG A 1 230 ? -0.020 -17.705 3.784 1.00 95.69 230 ARG A C 1
ATOM 1856 O O . ARG A 1 230 ? -0.026 -18.793 3.213 1.00 95.69 230 ARG A O 1
ATOM 1863 N N . ARG A 1 231 ? -0.272 -16.552 3.163 1.00 92.69 231 ARG A N 1
ATOM 1864 C CA . ARG A 1 231 ? -0.596 -16.442 1.745 1.00 92.69 231 ARG A CA 1
ATOM 1865 C C . ARG A 1 231 ? 0.166 -15.282 1.127 1.00 92.69 231 ARG A C 1
ATOM 1867 O O . ARG A 1 231 ? 0.079 -14.156 1.603 1.00 92.69 231 ARG A O 1
ATOM 1874 N N . ALA A 1 232 ? 0.855 -15.563 0.029 1.00 88.56 232 ALA A N 1
ATOM 1875 C CA . ALA A 1 232 ? 1.437 -14.559 -0.845 1.00 88.56 232 ALA A CA 1
ATOM 1876 C C . ALA A 1 232 ? 0.956 -14.832 -2.272 1.00 88.56 232 ALA A C 1
ATOM 1878 O O . ALA A 1 232 ? 1.225 -15.898 -2.822 1.00 88.56 232 ALA A O 1
ATOM 1879 N N . THR A 1 233 ? 0.218 -13.890 -2.855 1.00 85.88 233 THR A N 1
ATOM 1880 C CA . THR A 1 233 ? -0.158 -13.923 -4.272 1.00 85.88 233 THR A CA 1
ATOM 1881 C C . THR A 1 233 ? 0.764 -12.972 -5.010 1.00 85.88 233 THR A C 1
ATOM 1883 O O . THR A 1 233 ? 0.729 -11.767 -4.765 1.00 85.88 233 THR A O 1
ATOM 1886 N N . LEU A 1 234 ? 1.610 -13.525 -5.874 1.00 79.44 234 LEU A N 1
ATOM 1887 C CA . LEU A 1 234 ? 2.587 -12.776 -6.654 1.00 79.44 234 LEU A CA 1
ATOM 1888 C C . LEU A 1 234 ? 2.290 -12.977 -8.141 1.00 79.44 234 LEU A C 1
ATOM 1890 O O . LEU A 1 234 ? 2.000 -14.094 -8.575 1.00 79.44 234 LEU A O 1
ATOM 1894 N N . LEU A 1 235 ? 2.366 -11.899 -8.913 1.00 72.44 235 LEU A N 1
ATOM 1895 C CA . LEU A 1 235 ? 2.209 -11.922 -10.358 1.00 72.44 235 LEU A CA 1
ATOM 1896 C C . LEU A 1 235 ? 3.459 -12.514 -11.016 1.00 72.44 235 LEU A C 1
ATOM 1898 O O . LEU A 1 235 ? 4.595 -12.145 -10.701 1.00 72.44 235 LEU A O 1
ATOM 1902 N N . ASN A 1 236 ? 3.233 -13.425 -11.961 1.00 64.06 236 ASN A N 1
ATOM 1903 C CA . ASN A 1 236 ? 4.270 -14.029 -12.785 1.00 64.06 236 ASN A CA 1
ATOM 1904 C C . ASN A 1 236 ? 4.147 -13.490 -14.221 1.00 64.06 236 ASN A C 1
ATOM 1906 O O . ASN A 1 236 ? 3.235 -13.878 -14.948 1.00 64.06 236 ASN A O 1
ATOM 1910 N N . LEU A 1 237 ? 5.079 -12.621 -14.639 1.00 58.28 237 LEU A N 1
ATOM 1911 C CA . LEU A 1 237 ? 5.079 -11.998 -15.977 1.00 58.28 237 LEU A CA 1
ATOM 1912 C C . LEU A 1 237 ? 5.395 -12.952 -17.134 1.00 58.28 237 LEU A C 1
ATOM 1914 O O . LEU A 1 237 ? 5.394 -12.510 -18.280 1.00 58.28 237 LEU A O 1
ATOM 1918 N N . SER A 1 238 ? 5.640 -14.245 -16.892 1.00 53.31 238 SER A N 1
ATOM 1919 C CA . SER A 1 238 ? 5.844 -15.200 -17.997 1.00 53.31 238 SER A CA 1
ATOM 1920 C C . SER A 1 238 ? 4.682 -15.225 -19.001 1.00 53.31 238 SER A C 1
ATOM 1922 O O . SER A 1 238 ? 4.903 -15.561 -20.159 1.00 53.31 238 SER A O 1
ATOM 1924 N N . TYR A 1 239 ? 3.485 -14.788 -18.598 1.00 45.38 239 TYR A N 1
ATOM 1925 C CA . TYR A 1 239 ? 2.321 -14.664 -19.478 1.00 45.38 239 TYR A CA 1
ATOM 1926 C C . TYR A 1 239 ? 2.179 -13.304 -20.181 1.00 45.38 239 TYR A C 1
ATOM 1928 O O . TYR A 1 239 ? 1.480 -13.228 -21.184 1.00 45.38 239 TYR A O 1
ATOM 1936 N N . ALA A 1 240 ? 2.828 -12.242 -19.694 1.00 46.09 240 ALA A N 1
ATOM 1937 C CA . ALA A 1 240 ? 2.644 -10.883 -20.219 1.00 46.09 240 ALA A CA 1
ATOM 1938 C C . ALA A 1 240 ? 3.633 -10.510 -21.339 1.00 46.09 240 ALA A C 1
ATOM 1940 O O . ALA A 1 240 ? 3.367 -9.590 -22.100 1.00 46.09 240 ALA A O 1
ATOM 1941 N N . LEU A 1 241 ? 4.760 -11.223 -21.456 1.00 41.03 241 LEU A N 1
ATOM 1942 C CA . LEU A 1 241 ? 5.822 -10.944 -22.438 1.00 41.03 241 LEU A CA 1
ATO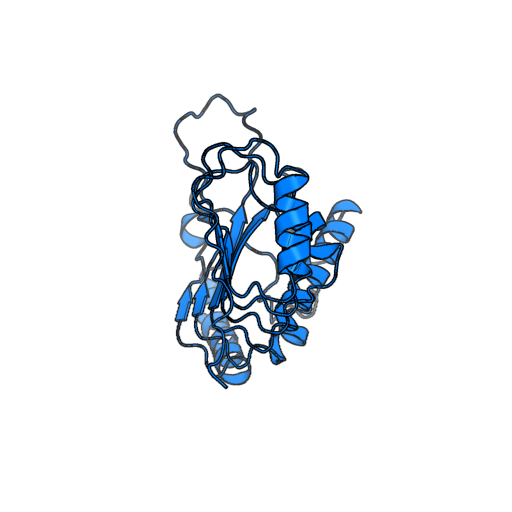M 1943 C C . LEU A 1 241 ? 5.799 -11.875 -23.672 1.00 41.03 241 LEU A C 1
ATOM 1945 O O . LEU A 1 241 ? 6.746 -11.869 -24.450 1.00 41.03 241 LEU A O 1
ATOM 1949 N N . CYS A 1 242 ? 4.754 -12.693 -23.858 1.00 26.59 242 CYS A N 1
ATOM 1950 C CA . CYS A 1 242 ? 4.574 -13.537 -25.056 1.00 26.59 242 CYS A CA 1
ATOM 1951 C C . CYS A 1 242 ? 3.685 -12.875 -26.124 1.00 26.59 242 CYS A C 1
ATOM 1953 O O . CYS A 1 242 ? 2.805 -13.528 -26.690 1.00 26.59 242 CYS A O 1
ATOM 1955 N N . ARG A 1 243 ? 3.913 -11.591 -26.399 1.00 33.47 243 ARG A N 1
ATOM 1956 C CA . ARG A 1 243 ? 3.403 -10.913 -27.592 1.00 33.47 243 ARG A CA 1
ATOM 1957 C C . ARG A 1 243 ? 4.512 -10.118 -28.253 1.00 33.47 243 ARG A C 1
ATOM 1959 O O . ARG A 1 243 ? 5.249 -9.440 -27.506 1.00 33.47 243 ARG A O 1
#

Radius of gyration: 18.72 Å; chains: 1; bounding box: 48×40×65 Å

Secondary structure (DSSP, 8-state):
----PPP-EEE-----SS--HHHHHHHHHHTTT--EEEE---TT------TTTTT-TT--EEEE--SS-GGGSPBHHHHHHS----TT--EEEEEEES-TTSPPPGGGT-TTSSS--HHHHHHHHHHHHHHHHHHT-TT--EEEEEEE----TT-TT-TT----TTS--BTTTT----TTS---THHHHGGG-TT--EEEESBEE--HHHHHHHHHHHHHHHHHH-TT--EE--EEGGGTS--

Foldseek 3Di:
DPPDQFDEDEDEDPLPLDCDPVVLVVLVVCLARYAEYAYDQHVRHQQQDPLSNLSRLNHAYDADDHPADLRHAHELVSLQPDQRNPLNHAYDAGEYALPPVLDDACCVPDQLCPPHDPVSVVSLVSLLSNLLSVLSNLNYAYDAYQYFGDDPCPVVPDPDDGRPSLLDASPQCDPDDDPNGDHSCSLVSNLS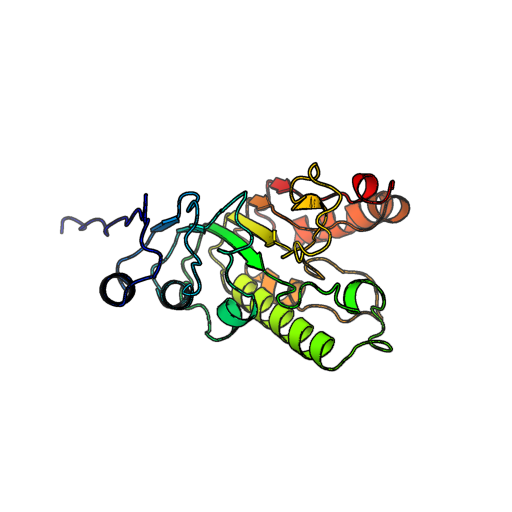NQNHAYAYYRHEDDDDVCCVVVVVVSVVSCVVRNVNYNYHDHRYCPVVPPD

pLDDT: mean 74.31, std 16.38, range [26.59, 97.69]

Sequence (243 aa):
AAGTTAPNIQATDLYDYSFSALTSSAFARHSQTLQMINFLPLSNSRARHFRPFYCSAELEVLKAHDDYSINNNPLIKEAVVTEWACTRMRHLEIAVEFTPDGRDPEYLADPTKMSWKEQDHEHWGMLDTFYTQIGKLENLEVLNIKSVMTYSLHDEENDDEGILYMATCLPGLWHWRMKRLVKLDFCRGGRGLTKLRDLSGSFLVTTQDVAARKGEREAEWFITHLPALRRATLLNLSYALCR

Organism: NCBI:txid604196